Protein AF-A0A497RR56-F1 (afdb_monomer_lite)

Secondary structure (DSSP, 8-state):
--------TT-EEEEEEETTEEEEEEEEEEESS-----S------EE--TT-HHHHHHHHHHHHHHHHHTTT--EEEEEEEEEEEETTEEEEEEEEE---HHHHHHHHHHHHTT-HHHHHHHHHHHHHHHHT-STTS-HHHHHHHHHHHHHHHH--HHHHHHHHHHHHHHHHH-SS-HHHHHTT-SHHHHHHHHHHTT--PPPP-HHHHHHHHHHHHTTTTTHHHHHHHHHT--SHHHHHHHHHHHHHHHHHHHHHHTT---HHHHHHHHHHHHHHHHTTTTTT-SHHHHHHHHHHHHHHHHTTS--

pLDDT: mean 87.29, std 14.23, range [24.55, 97.81]

Foldseek 3Di:
DPPPPPQPPAWEWEWWDDPQKIKTKTKHFDFPDDDDPPDDDPNPHYFAAPLGRLLRVLLVVLVVLLVCLVVLTQTQFMKMKMFMDRVNHTDDIDIDTPQQRLLSVQSSVCSVVVPVLSNVLSVLLSQLRVVRRDPPDDPLSSVLSVLSSVCSRPVALVSLLSNLLSLLVLVLVVPPNVSSCSRQLDPSNLVSSLVSSVDPADDADLVLLLLLLQLLLLVNPCSSVLLVQLSPQQALVSNLVSSLVSSLNSVQSVCVVVVHRDSVVSNVVSVVSSVVSVVCRVVCVDRSSVSNNSSSSSSSSVSNHDD

Radius of gyration: 23.04 Å; chains: 1; bounding box: 56×40×75 Å

Sequence (307 aa):
MEAATLGRGFAAIVISRTKRQKEEMYILPIFSSHIVISGFLDYDRFYQHSAGGFVASVLATLSILLDLTSKKIPVVDFAYTKEVKAGNQPIFSESGYLGFEKLCSLWWRAVEEDNEGKLRIIRQIKSFLENTARQNIDSQNQNLARHLANFAVSLDVDSLCMIERLKARILASQQNIYPTLSLFNTRKDIEEVRKMVELELPEVPENVSQALAKAMELDKKGWMNQFTRLENATDFSQLISYIEHIISRGYYRELQEKGRADIRFAMNRARELASTLRELHTALGDEKKFRAWKSIFLMNVLSKMKF

Structure (mmCIF, N/CA/C/O backbone):
data_AF-A0A497RR56-F1
#
_entry.id   AF-A0A497RR56-F1
#
loop_
_atom_site.group_PDB
_atom_site.id
_atom_site.type_symbol
_atom_site.label_atom_id
_atom_site.label_alt_id
_atom_site.label_comp_id
_atom_site.label_asym_id
_atom_site.label_entity_id
_atom_site.label_seq_id
_atom_site.pdbx_PDB_ins_code
_atom_site.Cartn_x
_atom_site.Cartn_y
_atom_site.Cartn_z
_atom_site.occupancy
_atom_site.B_iso_or_equiv
_atom_site.auth_seq_id
_atom_site.auth_comp_id
_atom_site.auth_asym_id
_atom_site.auth_atom_id
_atom_site.pdbx_PDB_model_num
ATOM 1 N N . MET A 1 1 ? -30.637 -14.944 42.774 1.00 29.23 1 MET A N 1
ATOM 2 C CA . MET A 1 1 ? -30.338 -13.743 41.970 1.00 29.23 1 MET A CA 1
ATOM 3 C C . MET A 1 1 ? -29.181 -14.100 41.068 1.00 29.23 1 MET A C 1
ATOM 5 O O . MET A 1 1 ? -28.035 -14.026 41.489 1.00 29.23 1 MET A O 1
ATOM 9 N N . GLU A 1 2 ? -29.493 -14.604 39.880 1.00 24.55 2 GLU A N 1
ATOM 10 C CA . GLU A 1 2 ? -28.500 -14.753 38.822 1.00 24.55 2 GLU A CA 1
ATOM 11 C C . GLU A 1 2 ? -28.141 -13.345 38.356 1.00 24.55 2 GLU A C 1
ATOM 13 O O . GLU A 1 2 ? -29.023 -12.551 38.021 1.00 24.55 2 GLU A O 1
ATOM 18 N N . ALA A 1 3 ? -26.856 -12.999 38.440 1.00 27.88 3 ALA A N 1
ATOM 19 C CA . ALA A 1 3 ? -26.354 -11.769 37.862 1.00 27.88 3 ALA A CA 1
ATOM 20 C C . ALA A 1 3 ? -26.679 -11.820 36.372 1.00 27.88 3 ALA A C 1
ATOM 22 O O . ALA A 1 3 ? -26.196 -12.712 35.676 1.00 27.88 3 ALA A O 1
ATOM 23 N N . ALA A 1 4 ? -27.524 -10.899 35.909 1.00 26.73 4 ALA A N 1
ATOM 24 C CA . ALA A 1 4 ? -27.747 -10.693 34.494 1.00 26.73 4 ALA A CA 1
ATOM 25 C C . ALA A 1 4 ? -26.371 -10.520 33.845 1.00 26.73 4 ALA A C 1
ATOM 27 O O . ALA A 1 4 ? -25.693 -9.512 34.058 1.00 26.73 4 ALA A O 1
ATOM 28 N N . THR A 1 5 ? -25.927 -11.534 33.107 1.00 31.67 5 THR A N 1
ATOM 29 C CA . THR A 1 5 ? -24.843 -11.405 32.150 1.00 31.67 5 THR A CA 1
ATOM 30 C C . THR A 1 5 ? -25.311 -10.324 31.194 1.00 31.67 5 THR A C 1
ATOM 32 O O . THR A 1 5 ? -26.159 -10.572 30.341 1.00 31.67 5 THR A O 1
ATOM 35 N N . LEU A 1 6 ? -24.832 -9.095 31.409 1.00 32.34 6 LEU A N 1
ATOM 36 C CA . LEU A 1 6 ? -24.943 -8.003 30.453 1.00 32.34 6 LEU A CA 1
ATOM 37 C C . LEU A 1 6 ? -24.482 -8.583 29.120 1.00 32.34 6 LEU A C 1
ATOM 39 O O . LEU A 1 6 ? -23.291 -8.847 28.939 1.00 32.34 6 LEU A O 1
ATOM 43 N N . GLY A 1 7 ? -25.448 -8.883 28.248 1.00 31.03 7 GLY A N 1
ATOM 44 C CA . GLY A 1 7 ? -25.182 -9.392 26.914 1.00 31.03 7 GLY A CA 1
ATOM 45 C C . GLY A 1 7 ? -24.166 -8.456 26.284 1.00 31.03 7 GLY A C 1
ATOM 46 O O . GLY A 1 7 ? -24.377 -7.241 26.265 1.00 31.03 7 GLY A O 1
ATOM 47 N N . ARG A 1 8 ? -23.021 -9.007 25.874 1.00 40.16 8 ARG A N 1
ATOM 48 C CA . ARG A 1 8 ? -21.924 -8.260 25.259 1.00 40.16 8 ARG A CA 1
ATOM 49 C C . ARG A 1 8 ? -22.370 -7.813 23.869 1.00 40.16 8 ARG A C 1
ATOM 51 O O . ARG A 1 8 ? -21.985 -8.387 22.859 1.00 40.16 8 ARG A O 1
ATOM 58 N N . GLY A 1 9 ? -23.222 -6.796 23.825 1.00 40.66 9 GLY A N 1
ATOM 59 C CA . GLY A 1 9 ? -23.582 -6.111 22.598 1.00 40.66 9 GLY A CA 1
ATOM 60 C C . GLY A 1 9 ? -22.330 -5.470 22.006 1.00 40.66 9 GLY A C 1
ATOM 61 O O . GLY A 1 9 ? -21.692 -4.648 22.655 1.00 40.66 9 GLY A O 1
ATOM 62 N N . PHE A 1 10 ? -21.997 -5.847 20.771 1.00 54.19 10 PHE A N 1
ATOM 63 C CA . PHE A 1 10 ? -21.046 -5.147 19.901 1.00 54.19 10 PHE A CA 1
ATOM 64 C C . PHE A 1 10 ? -19.560 -5.090 20.311 1.00 54.19 10 PHE A C 1
ATOM 66 O O . PHE A 1 10 ? -18.883 -4.120 19.993 1.00 54.19 10 PHE A O 1
ATOM 73 N N . ALA A 1 11 ? -18.998 -6.124 20.939 1.00 53.81 11 ALA A N 1
ATOM 74 C CA . ALA A 1 11 ? -17.582 -6.111 21.329 1.00 53.81 11 ALA A CA 1
ATOM 75 C C . ALA A 1 11 ? -16.724 -7.083 20.504 1.00 53.81 11 ALA A C 1
ATOM 77 O O . ALA A 1 11 ? -16.838 -8.285 20.688 1.00 53.81 11 ALA A O 1
ATOM 78 N N . ALA A 1 12 ? -15.800 -6.598 19.666 1.00 57.91 12 ALA A N 1
ATOM 79 C CA . ALA A 1 12 ? -14.749 -7.470 19.127 1.00 57.91 12 ALA A CA 1
ATOM 80 C C . ALA A 1 12 ? -13.678 -7.723 20.194 1.00 57.91 12 ALA A C 1
ATOM 82 O O . ALA A 1 12 ? -13.199 -6.772 20.812 1.00 57.91 12 ALA A O 1
ATOM 83 N N . ILE A 1 13 ? -13.275 -8.983 20.383 1.00 65.69 13 ILE A N 1
ATOM 84 C CA . ILE A 1 13 ? -12.241 -9.356 21.354 1.00 65.69 13 ILE A CA 1
ATOM 85 C C . ILE A 1 13 ? -10.909 -9.508 20.627 1.00 65.69 13 ILE A C 1
ATOM 87 O O . ILE A 1 13 ? -10.698 -10.438 19.851 1.00 65.69 13 ILE A O 1
ATOM 91 N N . VAL A 1 14 ? -9.978 -8.612 20.912 1.00 67.00 14 VAL A N 1
ATOM 92 C CA . VAL A 1 14 ? -8.595 -8.679 20.458 1.00 67.00 14 VAL A CA 1
ATOM 93 C C . VAL A 1 14 ? -7.744 -9.304 21.550 1.00 67.00 14 VAL A C 1
ATOM 95 O O . VAL A 1 14 ? -7.704 -8.803 22.670 1.00 67.00 14 VAL A O 1
ATOM 98 N N . ILE A 1 15 ? -7.032 -10.384 21.231 1.00 72.19 15 ILE A N 1
ATOM 99 C CA . ILE A 1 15 ? -6.106 -11.017 22.169 1.00 72.19 15 ILE A CA 1
ATOM 100 C C . ILE A 1 15 ? -4.676 -10.876 21.672 1.00 72.19 15 ILE A C 1
ATOM 102 O O . ILE A 1 15 ? -4.297 -11.391 20.621 1.00 72.19 15 ILE A O 1
ATOM 106 N N . SER A 1 16 ? -3.857 -10.220 22.487 1.00 68.69 16 SER A N 1
ATOM 107 C CA . SER A 1 16 ? -2.408 -10.162 22.324 1.00 68.69 16 SER A CA 1
ATOM 108 C C . SER A 1 16 ? -1.754 -11.031 23.393 1.00 68.69 16 SER A C 1
ATOM 110 O O . SER A 1 16 ? -2.199 -11.080 24.540 1.00 68.69 16 SER A O 1
ATOM 112 N N . ARG A 1 17 ? -0.702 -11.766 23.030 1.00 67.56 17 ARG A N 1
ATOM 113 C CA . ARG A 1 17 ? 0.067 -12.575 23.983 1.00 67.56 17 ARG A CA 1
ATOM 114 C C . ARG A 1 17 ? 1.518 -12.138 23.953 1.00 67.56 17 ARG A C 1
ATOM 116 O O . ARG A 1 17 ? 2.176 -12.272 22.923 1.00 67.56 17 ARG A O 1
ATOM 123 N N . THR A 1 18 ? 2.022 -11.712 25.104 1.00 64.94 18 THR A N 1
ATOM 124 C CA . THR A 1 18 ? 3.424 -11.335 25.285 1.00 64.94 18 THR A CA 1
ATOM 125 C C . THR A 1 18 ? 3.994 -12.155 26.438 1.00 64.94 18 THR A C 1
ATOM 127 O O . THR A 1 18 ? 3.719 -11.897 27.608 1.00 64.94 18 THR A O 1
ATOM 130 N N . LYS A 1 19 ? 4.796 -13.181 26.126 1.00 67.81 19 LYS A N 1
ATOM 131 C CA . LYS A 1 19 ? 5.376 -14.106 27.122 1.00 67.81 19 LYS A CA 1
ATOM 132 C C . LYS A 1 19 ? 4.289 -14.758 28.007 1.00 67.81 19 LYS A C 1
ATOM 134 O O . LYS A 1 19 ? 3.491 -15.534 27.495 1.00 67.81 19 LYS A O 1
ATOM 139 N N . ARG A 1 20 ? 4.262 -14.475 29.320 1.00 64.62 20 ARG A N 1
ATOM 140 C CA . ARG A 1 20 ? 3.272 -15.004 30.288 1.00 64.62 20 ARG A CA 1
ATOM 141 C C . ARG A 1 20 ? 2.024 -14.119 30.443 1.00 64.62 20 ARG A C 1
ATOM 143 O O . ARG A 1 20 ? 1.144 -14.463 31.228 1.00 64.62 20 ARG A O 1
ATOM 150 N N . GLN A 1 21 ? 1.964 -12.989 29.740 1.00 71.94 21 GLN A N 1
ATOM 151 C CA . GLN A 1 21 ? 0.868 -12.028 29.828 1.00 71.94 21 GLN A CA 1
ATOM 152 C C . GLN A 1 21 ? -0.087 -12.180 28.640 1.00 71.94 21 GLN A C 1
ATOM 154 O O . GLN A 1 21 ? 0.343 -12.342 27.492 1.00 71.94 21 GLN A O 1
ATOM 159 N N . LYS A 1 22 ? -1.386 -12.129 28.932 1.00 79.38 22 LYS A N 1
ATOM 160 C CA . LYS A 1 22 ? -2.479 -12.113 27.961 1.00 79.38 22 LYS A CA 1
ATOM 161 C C . LYS A 1 22 ? -3.162 -10.758 28.055 1.00 79.38 22 LYS A C 1
ATOM 163 O O . LYS A 1 22 ? -3.660 -10.405 29.115 1.00 79.38 22 LYS A O 1
ATOM 168 N N . GLU A 1 23 ? -3.183 -10.014 26.966 1.00 79.31 23 GLU A N 1
ATOM 169 C CA . GLU A 1 23 ? -3.966 -8.789 26.865 1.00 79.31 23 GLU A CA 1
ATOM 170 C C . GLU A 1 23 ? -5.261 -9.116 26.128 1.00 79.31 23 GLU A C 1
ATOM 172 O O . GLU A 1 23 ? -5.215 -9.709 25.050 1.00 79.31 23 GLU A O 1
ATOM 177 N N . GLU A 1 24 ? -6.397 -8.752 26.706 1.00 84.38 24 GLU A N 1
ATOM 178 C CA . GLU A 1 24 ? -7.720 -8.871 26.101 1.00 84.38 24 GLU A CA 1
ATOM 179 C C . GLU A 1 24 ? -8.281 -7.465 25.927 1.00 84.38 24 GLU A C 1
ATOM 181 O O . GLU A 1 24 ? -8.441 -6.742 26.904 1.00 84.38 24 GLU A O 1
ATOM 186 N N . MET A 1 25 ? -8.548 -7.061 24.692 1.00 83.75 25 MET A N 1
ATOM 187 C CA . MET A 1 25 ? -9.120 -5.763 24.360 1.00 83.75 25 MET A CA 1
ATOM 188 C C . MET A 1 25 ? -10.494 -5.963 23.731 1.00 83.75 25 MET A C 1
ATOM 190 O O . MET A 1 25 ? -10.635 -6.733 22.791 1.00 83.75 25 MET A O 1
ATOM 194 N N . TYR A 1 26 ? -11.495 -5.264 24.241 1.00 84.44 26 TYR A N 1
ATOM 195 C CA . TYR A 1 26 ? -12.861 -5.245 23.741 1.00 84.44 26 TYR A CA 1
ATOM 196 C C . TYR A 1 26 ? -13.064 -3.946 22.973 1.00 84.44 26 TYR A C 1
ATOM 198 O O . TYR A 1 26 ? -12.841 -2.876 23.533 1.00 84.44 26 TYR A O 1
ATOM 206 N N . ILE A 1 27 ? -13.446 -4.036 21.702 1.00 86.12 27 ILE A N 1
ATOM 207 C CA . ILE A 1 27 ? -13.574 -2.889 20.796 1.00 86.12 27 ILE A CA 1
ATOM 208 C C . ILE A 1 27 ? -15.040 -2.679 20.428 1.00 86.12 27 ILE A C 1
ATOM 210 O O . ILE A 1 27 ? -15.696 -3.620 19.982 1.00 86.12 27 ILE A O 1
ATOM 214 N N . LEU A 1 28 ? -15.513 -1.440 20.567 1.00 86.56 28 LEU A N 1
ATOM 215 C CA . LEU A 1 28 ? -16.889 -1.007 20.325 1.00 86.56 28 LEU A CA 1
ATOM 216 C C . LEU A 1 28 ? -16.909 0.156 19.317 1.00 86.56 28 LEU A C 1
ATOM 218 O O . LEU A 1 28 ? -16.225 1.153 19.553 1.00 86.56 28 LEU A O 1
ATOM 222 N N . PRO A 1 29 ? -17.673 0.080 18.210 1.00 88.56 29 PRO A N 1
ATOM 223 C CA . PRO A 1 29 ? -17.822 1.206 17.292 1.00 88.56 29 PRO A CA 1
ATOM 224 C C . PRO A 1 29 ? -18.601 2.352 17.944 1.00 88.56 29 PRO A C 1
ATOM 226 O O . PRO A 1 29 ? -19.595 2.137 18.638 1.00 88.56 29 PRO A O 1
ATOM 229 N N . ILE A 1 30 ? -18.167 3.576 17.669 1.00 89.44 30 ILE A N 1
ATOM 230 C CA . ILE A 1 30 ? -18.847 4.812 18.042 1.00 89.44 30 ILE A CA 1
ATOM 231 C C . ILE A 1 30 ? -19.529 5.339 16.791 1.00 89.44 30 ILE A C 1
ATOM 233 O O . ILE A 1 30 ? -18.895 5.489 15.748 1.00 89.44 30 ILE A O 1
ATOM 237 N N . PHE A 1 31 ? -20.818 5.631 16.886 1.00 88.56 31 PHE A N 1
ATOM 238 C CA . PHE A 1 31 ? -21.605 6.080 15.746 1.00 88.56 31 PHE A CA 1
ATOM 239 C C . PHE A 1 31 ? -21.838 7.590 15.764 1.00 88.56 31 PHE A C 1
ATOM 241 O O . PHE A 1 31 ? -21.864 8.207 16.827 1.00 88.56 31 PHE A O 1
ATOM 248 N N . SER A 1 32 ? -22.058 8.187 14.589 1.00 82.88 32 SER A N 1
ATOM 249 C CA . SER A 1 32 ? -22.348 9.628 14.476 1.00 82.88 32 SER A CA 1
ATOM 250 C C . SER A 1 32 ? -23.748 10.019 14.965 1.00 82.88 32 SER A C 1
ATOM 252 O O . SER A 1 32 ? -24.031 11.200 15.155 1.00 82.88 32 SER A O 1
ATOM 254 N N . SER A 1 33 ? -24.645 9.047 15.143 1.00 76.50 33 SER A N 1
ATOM 255 C CA . SER A 1 33 ? -26.037 9.268 15.534 1.00 76.50 33 SER A CA 1
ATOM 256 C C . SER A 1 33 ? -26.559 8.137 16.422 1.00 76.50 33 SER A C 1
ATOM 258 O O . SER A 1 33 ? -25.957 7.066 16.519 1.00 76.50 33 SER A O 1
ATOM 260 N N . HIS A 1 34 ? -27.685 8.389 17.095 1.00 66.25 34 HIS A N 1
ATOM 261 C CA . HIS A 1 34 ? -28.356 7.384 17.915 1.00 66.25 34 HIS A CA 1
ATOM 262 C C . HIS A 1 34 ? -28.896 6.269 17.019 1.00 66.25 34 HIS A C 1
ATOM 264 O O . HIS A 1 34 ? -29.822 6.484 16.239 1.00 66.25 34 HIS A O 1
ATOM 270 N N . ILE A 1 35 ? -28.338 5.071 17.160 1.00 64.44 35 ILE A N 1
ATOM 271 C CA . ILE A 1 35 ? -28.788 3.886 16.434 1.00 64.44 35 ILE A CA 1
ATOM 272 C C . ILE A 1 35 ? -29.336 2.891 17.444 1.00 64.44 35 ILE A C 1
ATOM 274 O O . ILE A 1 35 ? -28.631 2.436 18.345 1.00 64.44 35 ILE A O 1
ATOM 278 N N . VAL A 1 36 ? -30.606 2.530 17.278 1.00 57.03 36 VAL A N 1
ATOM 279 C CA . VAL A 1 36 ? -31.211 1.434 18.031 1.00 57.03 36 VAL A CA 1
ATOM 280 C C . VAL A 1 36 ? -30.849 0.137 17.326 1.00 57.03 36 VAL A C 1
ATOM 282 O O . VAL A 1 36 ? -31.446 -0.241 16.320 1.00 57.03 36 VAL A O 1
ATOM 285 N N . ILE A 1 37 ? -29.849 -0.554 17.858 1.00 56.72 37 ILE A N 1
ATOM 286 C CA . ILE A 1 37 ? -29.472 -1.884 17.391 1.00 56.72 37 ILE A CA 1
ATOM 287 C C . ILE A 1 37 ? -30.372 -2.889 18.111 1.00 56.72 37 ILE A C 1
ATOM 289 O O . ILE A 1 37 ? -29.976 -3.509 19.094 1.00 56.72 37 ILE A O 1
ATOM 293 N N . SER A 1 38 ? -31.621 -3.036 17.668 1.00 45.44 38 SER A N 1
ATOM 294 C CA . SER A 1 38 ? -32.477 -4.089 18.215 1.00 45.44 38 SER A CA 1
ATOM 295 C C . SER A 1 38 ? -32.003 -5.451 17.691 1.00 45.44 38 SER A C 1
ATOM 297 O O . SER A 1 38 ? -32.063 -5.695 16.490 1.00 45.44 38 SER A O 1
ATOM 299 N N . GLY A 1 39 ? -31.529 -6.320 18.587 1.00 44.94 39 GLY A N 1
ATOM 300 C CA . GLY A 1 39 ? -31.503 -7.780 18.421 1.00 44.94 39 GLY A CA 1
ATOM 301 C C . GLY A 1 39 ? -30.514 -8.444 17.452 1.00 44.94 39 GLY A C 1
ATOM 302 O O . GLY A 1 39 ? -30.750 -9.608 17.154 1.00 44.94 39 GLY A O 1
ATOM 303 N N . PHE A 1 40 ? -29.457 -7.799 16.930 1.00 43.72 40 PHE A N 1
ATOM 304 C CA . PHE A 1 40 ? -28.858 -8.324 15.683 1.00 43.72 40 PHE A CA 1
ATOM 305 C C . PHE A 1 40 ? -27.352 -8.556 15.538 1.00 43.72 40 PHE A C 1
ATOM 307 O O . PHE A 1 40 ? -26.966 -8.959 14.441 1.00 43.72 40 PHE A O 1
ATOM 314 N N . LEU A 1 41 ? -26.480 -8.351 16.529 1.00 49.75 41 LEU A N 1
ATOM 315 C CA . LEU A 1 41 ? -25.032 -8.488 16.284 1.00 49.75 41 LEU A CA 1
ATOM 316 C C . LEU A 1 41 ? -24.260 -8.980 17.527 1.00 49.75 41 LEU A C 1
ATOM 318 O O . LEU A 1 41 ? -23.580 -8.202 18.197 1.00 49.75 41 LEU A O 1
ATOM 322 N N . ASP A 1 42 ? -24.346 -10.286 17.804 1.00 46.91 42 ASP A N 1
ATOM 323 C CA . ASP A 1 42 ? -23.387 -10.999 18.662 1.00 46.91 42 ASP A CA 1
ATOM 324 C C . ASP A 1 42 ? -22.030 -11.050 17.941 1.00 46.91 42 ASP A C 1
ATOM 326 O O . ASP A 1 42 ? -21.752 -11.929 17.123 1.00 46.91 42 ASP A O 1
ATOM 330 N N . TYR A 1 43 ? -21.183 -10.054 18.199 1.00 53.31 43 TYR A N 1
ATOM 331 C CA . TYR A 1 43 ? -19.826 -9.964 17.658 1.00 53.31 43 TYR A CA 1
ATOM 332 C C . TYR A 1 43 ? -18.805 -10.642 18.573 1.00 53.31 43 TYR A C 1
ATOM 334 O O . TYR A 1 43 ? -17.757 -10.071 18.833 1.00 53.31 43 TYR A O 1
ATOM 342 N N . ASP A 1 44 ? -19.022 -11.881 19.014 1.00 52.75 44 ASP A N 1
ATOM 343 C CA . ASP A 1 44 ? -17.937 -12.648 19.652 1.00 52.75 44 ASP A CA 1
ATOM 344 C C . ASP A 1 44 ? -16.938 -13.138 18.578 1.00 52.75 44 ASP A C 1
ATOM 346 O O . ASP A 1 44 ? -16.773 -14.325 18.298 1.00 52.75 44 ASP A O 1
ATOM 350 N N . ARG A 1 45 ? -16.274 -12.185 17.910 1.00 72.38 45 ARG A N 1
ATOM 351 C CA . ARG A 1 45 ? -15.157 -12.438 17.001 1.00 72.38 45 ARG A CA 1
ATOM 352 C C . ARG A 1 45 ? -13.857 -12.204 17.743 1.00 72.38 45 ARG A C 1
ATOM 354 O O . ARG A 1 45 ? -13.601 -11.129 18.286 1.00 72.38 45 ARG A O 1
ATOM 361 N N . PHE A 1 46 ? -13.035 -13.240 17.722 1.00 79.38 46 PHE A N 1
ATOM 362 C CA . PHE A 1 46 ? -11.700 -13.232 18.278 1.00 79.38 46 PHE A CA 1
ATOM 363 C C . PHE A 1 46 ? -10.696 -12.830 17.198 1.00 79.38 46 PHE A C 1
ATOM 365 O O . PHE A 1 46 ? -10.586 -13.496 16.167 1.00 79.38 46 PHE A O 1
ATOM 372 N N . TYR A 1 47 ? -9.930 -11.776 17.460 1.00 86.75 47 TYR A N 1
ATOM 373 C CA . TYR A 1 47 ? -8.845 -11.331 16.598 1.00 86.75 47 TYR A CA 1
ATOM 374 C C . TYR A 1 47 ? -7.516 -11.443 17.336 1.00 86.75 47 TYR A C 1
ATOM 376 O O . TYR A 1 47 ? -7.337 -10.950 18.446 1.00 86.75 47 TYR A O 1
ATOM 384 N N . GLN A 1 48 ? -6.549 -12.081 16.693 1.00 88.69 48 GLN A N 1
ATOM 385 C CA . GLN A 1 48 ? -5.177 -12.163 17.167 1.00 88.69 48 GLN A CA 1
ATOM 386 C C . GLN A 1 48 ? -4.261 -12.004 15.962 1.00 88.69 48 GLN A C 1
ATOM 388 O O . GLN A 1 48 ? -4.544 -12.543 14.896 1.00 88.69 48 GLN A O 1
ATOM 393 N N . HIS A 1 49 ? -3.155 -11.287 16.137 1.00 91.38 49 HIS A N 1
ATOM 394 C CA . HIS A 1 49 ? -2.170 -11.106 15.080 1.00 91.38 49 HIS A CA 1
ATOM 395 C C . HIS A 1 49 ? -0.757 -11.182 15.663 1.00 91.38 49 HIS A C 1
ATOM 397 O O . HIS A 1 49 ? -0.439 -10.503 16.641 1.00 91.38 49 HIS A O 1
ATOM 403 N N . SER A 1 50 ? 0.116 -11.990 15.061 1.00 89.25 50 SER A N 1
ATOM 404 C CA . SER A 1 50 ? 1.510 -12.163 15.505 1.00 89.25 50 SER A CA 1
ATOM 405 C C . SER A 1 50 ? 2.342 -10.878 15.458 1.00 89.25 50 SER A C 1
ATOM 407 O O . SER A 1 50 ? 3.268 -10.716 16.249 1.00 89.25 50 SER A O 1
ATOM 409 N N . ALA A 1 51 ? 2.002 -9.940 14.573 1.00 88.94 51 ALA A N 1
ATOM 410 C CA . ALA A 1 51 ? 2.653 -8.632 14.503 1.00 88.94 51 ALA A CA 1
ATOM 411 C C . ALA A 1 51 ? 2.382 -7.719 15.718 1.00 88.94 51 ALA A C 1
ATOM 413 O O . ALA A 1 51 ? 3.133 -6.757 15.902 1.00 88.94 51 ALA A O 1
ATOM 414 N N . GLY A 1 52 ? 1.371 -8.017 16.543 1.00 89.06 52 GLY A N 1
ATOM 415 C CA . GLY A 1 52 ? 1.064 -7.298 17.783 1.00 89.06 52 GLY A CA 1
ATOM 416 C C . GLY A 1 52 ? -0.413 -6.922 17.936 1.00 89.06 52 GLY A C 1
ATOM 417 O O . GLY A 1 52 ? -1.186 -6.964 16.978 1.00 89.06 52 GLY A O 1
ATOM 418 N N . GLY A 1 53 ? -0.789 -6.515 19.155 1.00 88.75 53 GLY A N 1
ATOM 419 C CA . GLY A 1 53 ? -2.166 -6.150 19.514 1.00 88.75 53 GLY A CA 1
ATOM 420 C C . GLY A 1 53 ? -2.747 -4.997 18.692 1.00 88.75 53 GLY A C 1
ATOM 421 O O . GLY A 1 53 ? -3.911 -5.060 18.322 1.00 88.75 53 GLY A O 1
ATOM 422 N N . PHE A 1 54 ? -1.930 -4.005 18.319 1.00 92.56 54 PHE A N 1
ATOM 423 C CA . PHE A 1 54 ? -2.358 -2.907 17.442 1.00 92.56 54 PHE A CA 1
ATOM 424 C C . PHE A 1 54 ? -2.779 -3.391 16.044 1.00 92.56 54 PHE A C 1
ATOM 426 O O . PHE A 1 54 ? -3.800 -2.982 15.511 1.00 92.56 54 PHE A O 1
ATOM 433 N N . VAL A 1 55 ? -2.030 -4.321 15.444 1.00 95.25 55 VAL A N 1
ATOM 434 C CA . VAL A 1 55 ? -2.403 -4.868 14.128 1.00 95.25 55 VAL A CA 1
ATOM 435 C C . VAL A 1 55 ? -3.696 -5.677 14.231 1.00 95.25 55 VAL A C 1
ATOM 437 O O . VAL A 1 55 ? -4.546 -5.614 13.346 1.00 95.25 55 VAL A O 1
ATOM 440 N N . ALA A 1 56 ? -3.873 -6.404 15.337 1.00 92.56 56 ALA A N 1
ATOM 441 C CA . ALA A 1 56 ? -5.103 -7.136 15.605 1.00 92.56 56 ALA A CA 1
ATOM 442 C C . ALA A 1 56 ? -6.307 -6.205 15.842 1.00 92.56 56 ALA A C 1
ATOM 444 O O . ALA A 1 56 ? -7.400 -6.529 15.382 1.00 92.56 56 ALA A O 1
ATOM 445 N N . SER A 1 57 ? -6.122 -5.047 16.491 1.00 93.62 57 SER A N 1
ATOM 446 C CA . SER A 1 57 ? -7.190 -4.054 16.652 1.00 93.62 57 SER A CA 1
ATOM 447 C C . SER A 1 57 ? -7.572 -3.408 15.326 1.00 93.62 57 SER A C 1
ATOM 449 O O . SER A 1 57 ? -8.760 -3.333 15.034 1.00 93.62 57 SER A O 1
ATOM 451 N N . VAL A 1 58 ? -6.608 -3.053 14.472 1.00 96.62 58 VAL A N 1
ATOM 452 C CA . VAL A 1 58 ? -6.900 -2.564 13.112 1.00 96.62 58 VAL A CA 1
ATOM 453 C C . VAL A 1 58 ? -7.622 -3.626 12.277 1.00 96.62 58 VAL A C 1
ATOM 455 O O . VAL A 1 58 ? -8.590 -3.324 11.586 1.00 96.62 58 VAL A O 1
ATOM 458 N N . LEU A 1 59 ? -7.215 -4.895 12.362 1.00 95.38 59 LEU A N 1
ATOM 459 C CA . LEU A 1 59 ? -7.930 -5.980 11.687 1.00 95.38 59 LEU A CA 1
ATOM 460 C C . LEU A 1 59 ? -9.383 -6.106 12.185 1.00 95.38 59 LEU A C 1
ATOM 462 O O . LEU A 1 59 ? -10.304 -6.267 11.378 1.00 95.38 59 LEU A O 1
ATOM 466 N N . ALA A 1 60 ? -9.597 -6.014 13.499 1.00 92.31 60 ALA A N 1
ATOM 467 C CA . ALA A 1 60 ? -10.928 -6.058 14.092 1.00 92.31 60 ALA A CA 1
ATOM 468 C C . ALA A 1 60 ? -11.803 -4.892 13.605 1.00 92.31 60 ALA A C 1
ATOM 470 O O . ALA A 1 60 ? -12.929 -5.120 13.161 1.00 92.31 60 ALA A O 1
ATOM 471 N N . THR A 1 61 ? -11.282 -3.662 13.614 1.00 94.38 61 THR A N 1
ATOM 472 C CA . THR A 1 61 ? -12.034 -2.473 13.190 1.00 94.38 61 THR A CA 1
ATOM 473 C C . THR A 1 61 ? -12.342 -2.491 11.699 1.00 94.38 61 THR A C 1
ATOM 475 O O . THR A 1 61 ? -13.493 -2.278 11.330 1.00 94.38 61 THR A O 1
ATOM 478 N N . LEU A 1 62 ? -11.384 -2.852 10.836 1.00 95.75 62 LEU A N 1
ATOM 479 C CA . LEU A 1 62 ? -11.630 -3.033 9.398 1.00 95.75 62 LEU A CA 1
ATOM 480 C C . LEU A 1 62 ? -12.728 -4.069 9.133 1.00 95.75 62 LEU A C 1
ATOM 482 O O . LEU A 1 62 ? -13.555 -3.882 8.241 1.00 95.75 62 LEU A O 1
ATOM 486 N N . SER A 1 63 ? -12.753 -5.153 9.911 1.00 92.56 63 SER A N 1
ATOM 487 C CA . SER A 1 63 ? -13.786 -6.186 9.800 1.00 92.56 63 SER A CA 1
ATOM 488 C C . SER A 1 63 ? -15.165 -5.658 10.195 1.00 92.56 63 SER A C 1
ATOM 490 O O . SER A 1 63 ? -16.125 -5.889 9.465 1.00 92.56 63 SER A O 1
ATOM 492 N N . ILE A 1 64 ? -15.258 -4.903 11.296 1.00 90.25 64 ILE A N 1
ATOM 493 C CA . ILE A 1 64 ? -16.508 -4.260 11.728 1.00 90.25 64 ILE A CA 1
ATOM 494 C C . ILE A 1 64 ? -16.997 -3.264 10.669 1.00 90.25 64 ILE A C 1
ATOM 496 O O . ILE A 1 64 ? -18.157 -3.325 10.268 1.00 90.25 64 ILE A O 1
ATOM 500 N N . LEU A 1 65 ? -16.126 -2.375 10.180 1.00 93.38 65 LEU A N 1
ATOM 501 C CA . LEU A 1 65 ? -16.486 -1.377 9.166 1.00 93.38 65 LEU A CA 1
ATOM 502 C C . LEU A 1 65 ? -17.021 -2.041 7.891 1.00 93.38 65 LEU A C 1
ATOM 504 O O . LEU A 1 65 ? -18.070 -1.656 7.382 1.00 93.38 65 LEU A O 1
ATOM 508 N N . LEU A 1 66 ? -16.344 -3.076 7.387 1.00 92.75 66 LEU A N 1
ATOM 509 C CA . LEU A 1 66 ? -16.779 -3.775 6.176 1.00 92.75 66 LEU A CA 1
ATOM 510 C C . LEU A 1 66 ? -18.116 -4.507 6.349 1.00 92.75 66 LEU A C 1
ATOM 512 O O . LEU A 1 66 ? -18.919 -4.516 5.417 1.00 92.75 66 LEU A O 1
ATOM 516 N N . ASP A 1 67 ? -18.395 -5.067 7.527 1.00 87.75 67 ASP A N 1
ATOM 517 C CA . ASP A 1 67 ? -19.696 -5.682 7.809 1.00 87.75 67 ASP A CA 1
ATOM 518 C C . ASP A 1 67 ? -20.820 -4.626 7.870 1.00 87.75 67 ASP A C 1
ATOM 520 O O . ASP A 1 67 ? -21.949 -4.867 7.426 1.00 87.75 67 ASP A O 1
ATOM 524 N N . LEU A 1 68 ? -20.508 -3.424 8.367 1.00 88.19 68 LEU A N 1
ATOM 525 C CA . LEU A 1 68 ? -21.440 -2.296 8.442 1.00 88.19 68 LEU A CA 1
ATOM 526 C C . LEU A 1 68 ? -21.666 -1.587 7.098 1.00 88.19 68 LEU A C 1
ATOM 528 O O . LEU A 1 68 ? -22.657 -0.866 6.969 1.00 88.19 68 LEU A O 1
ATOM 532 N N . THR A 1 69 ? -20.823 -1.819 6.083 1.00 90.06 69 THR A N 1
ATOM 533 C CA . THR A 1 69 ? -20.951 -1.199 4.749 1.00 90.06 69 THR A CA 1
ATOM 534 C C . THR A 1 69 ? -22.330 -1.442 4.140 1.00 90.06 69 THR A C 1
ATOM 536 O O . THR A 1 69 ? -22.966 -0.505 3.665 1.00 90.06 69 THR A O 1
ATOM 539 N N . SER A 1 70 ? -22.832 -2.678 4.210 1.00 84.31 70 SER A N 1
ATOM 540 C CA . SER A 1 70 ? -24.145 -3.044 3.650 1.00 84.31 70 SER A CA 1
ATOM 541 C C . SER A 1 70 ? -25.319 -2.342 4.338 1.00 84.31 70 SER A C 1
ATOM 543 O O . SER A 1 70 ? -26.348 -2.096 3.716 1.00 84.31 70 SER A O 1
ATOM 545 N N . LYS A 1 71 ? -25.157 -2.001 5.620 1.00 83.00 71 LYS A N 1
ATOM 546 C CA . LYS A 1 71 ? -26.186 -1.353 6.438 1.00 83.00 71 LYS A CA 1
ATOM 547 C C . LYS A 1 71 ? -26.111 0.174 6.380 1.00 83.00 71 LYS A C 1
ATOM 549 O O . LYS A 1 71 ? -26.983 0.822 6.945 1.00 83.00 71 LYS A O 1
ATOM 554 N N . LYS A 1 72 ? -25.075 0.733 5.737 1.00 86.75 72 LYS A N 1
ATOM 555 C CA . LYS A 1 72 ? -24.781 2.175 5.675 1.00 86.75 72 LYS A CA 1
ATOM 556 C C . LYS A 1 72 ? -24.895 2.848 7.056 1.00 86.75 72 LYS A C 1
ATOM 558 O O . LYS A 1 72 ? -25.550 3.873 7.207 1.00 86.75 72 LYS A O 1
ATOM 563 N N . ILE A 1 73 ? -24.264 2.247 8.071 1.00 85.94 73 ILE A N 1
ATOM 564 C CA . ILE A 1 73 ? -24.272 2.760 9.450 1.00 85.94 73 ILE A CA 1
ATOM 565 C C . ILE A 1 73 ? -22.991 3.569 9.717 1.00 85.94 73 ILE A C 1
ATOM 567 O O . ILE A 1 73 ? -21.926 2.963 9.791 1.00 85.94 73 ILE A O 1
ATOM 571 N N . PRO A 1 74 ? -23.057 4.896 9.915 1.00 89.19 74 PRO A N 1
ATOM 572 C CA . PRO A 1 74 ? -21.869 5.733 10.066 1.00 89.19 74 PRO A CA 1
ATOM 573 C C . PRO A 1 74 ? -21.146 5.494 11.395 1.00 89.19 74 PRO A C 1
ATOM 575 O O . PRO A 1 74 ? -21.693 5.744 12.470 1.00 89.19 74 PRO A O 1
ATOM 578 N N . VAL A 1 75 ? -19.888 5.069 11.306 1.00 91.25 75 VAL A N 1
ATOM 579 C CA . VAL A 1 75 ? -18.944 4.949 12.424 1.00 91.25 75 VAL A CA 1
ATOM 580 C C . VAL A 1 75 ? -18.005 6.149 12.381 1.00 91.25 75 VAL A C 1
ATOM 582 O O . VAL A 1 75 ? -17.555 6.531 11.302 1.00 91.25 75 VAL A O 1
ATOM 585 N N . VAL A 1 76 ? -17.726 6.750 13.535 1.00 94.31 76 VAL A N 1
ATOM 586 C CA . VAL A 1 76 ? -16.837 7.916 13.666 1.00 94.31 76 VAL A CA 1
ATOM 587 C C . VAL A 1 76 ? -15.519 7.577 14.344 1.00 94.31 76 VAL A C 1
ATOM 589 O O . VAL A 1 76 ? -14.517 8.197 14.019 1.00 94.31 76 VAL A O 1
ATOM 592 N N . ASP A 1 77 ? -15.512 6.593 15.243 1.00 94.88 77 ASP A N 1
ATOM 593 C CA . ASP A 1 77 ? -14.315 6.066 15.901 1.00 94.88 77 ASP A CA 1
ATOM 594 C C . ASP A 1 77 ? -14.646 4.726 16.592 1.00 94.88 77 ASP A C 1
ATOM 596 O O . ASP A 1 77 ? -15.740 4.180 16.424 1.00 94.88 77 ASP A O 1
ATOM 600 N N . PHE A 1 78 ? -13.722 4.197 17.391 1.00 92.19 78 PHE A N 1
ATOM 601 C CA . PHE A 1 78 ? -13.896 3.015 18.217 1.00 92.19 78 PHE A CA 1
ATOM 602 C C . PHE A 1 78 ? -13.448 3.268 19.660 1.00 92.19 78 PHE A C 1
ATOM 604 O O . PHE A 1 78 ? -12.313 3.670 19.912 1.00 92.19 78 PHE A O 1
ATOM 611 N N . ALA A 1 79 ? -14.316 2.952 20.617 1.00 90.62 79 ALA A N 1
ATOM 612 C CA . ALA A 1 79 ? -13.951 2.861 22.024 1.00 90.62 79 ALA A CA 1
ATOM 613 C C . ALA A 1 79 ? -13.343 1.486 22.316 1.00 90.62 79 ALA A C 1
ATOM 615 O O . ALA A 1 79 ? -13.699 0.486 21.683 1.00 90.62 79 ALA A O 1
ATOM 616 N N . TYR A 1 80 ? -12.462 1.416 23.311 1.00 89.12 80 TYR A N 1
ATOM 617 C CA . TYR A 1 80 ? -11.937 0.149 23.789 1.00 89.12 80 TYR A CA 1
ATOM 618 C C . TYR A 1 80 ? -11.860 0.069 25.311 1.00 89.12 80 TYR A C 1
ATOM 620 O O . TYR A 1 80 ? -11.660 1.066 26.006 1.00 89.12 80 TYR A O 1
ATOM 628 N N . THR A 1 81 ? -11.958 -1.155 25.821 1.00 85.75 81 THR A N 1
ATOM 629 C CA . THR A 1 81 ? -11.498 -1.525 27.161 1.00 85.75 81 THR A CA 1
ATOM 630 C C . THR A 1 81 ? -10.467 -2.633 27.016 1.00 85.75 81 THR A C 1
ATOM 632 O O . THR A 1 81 ? -10.644 -3.553 26.225 1.00 85.75 81 THR A O 1
ATOM 635 N N . LYS A 1 82 ? -9.347 -2.544 27.725 1.00 84.50 82 LYS A N 1
ATOM 636 C CA . LYS A 1 82 ? -8.254 -3.514 27.670 1.00 84.50 82 LYS A CA 1
ATOM 637 C C . LYS A 1 82 ? -7.948 -4.001 29.072 1.00 84.50 82 LYS A C 1
ATOM 639 O O . LYS A 1 82 ? -7.804 -3.208 29.994 1.00 84.50 82 LYS A O 1
ATOM 644 N N . GLU A 1 83 ? -7.793 -5.305 29.210 1.00 84.44 83 GLU A N 1
ATOM 645 C CA . GLU A 1 83 ? -7.422 -5.980 30.442 1.00 84.44 83 GLU A CA 1
ATOM 646 C C . GLU A 1 83 ? -6.151 -6.798 30.196 1.00 84.44 83 GLU A C 1
ATOM 648 O O . GLU A 1 83 ? -6.085 -7.621 29.282 1.00 84.44 83 GLU A O 1
ATOM 653 N N . VAL A 1 84 ? -5.117 -6.575 31.002 1.00 82.00 84 VAL A N 1
ATOM 654 C CA . VAL A 1 84 ? -3.867 -7.340 30.963 1.00 82.00 84 VAL A CA 1
ATOM 655 C C . VAL A 1 84 ? -3.879 -8.348 32.102 1.00 82.00 84 VAL A C 1
ATOM 657 O O . VAL A 1 84 ? -3.992 -7.973 33.267 1.00 82.00 84 VAL A O 1
ATOM 660 N N . LYS A 1 85 ? -3.727 -9.630 31.772 1.00 80.94 85 LYS A N 1
ATOM 661 C CA . LYS A 1 85 ? -3.775 -10.762 32.703 1.00 80.94 85 LYS A CA 1
ATOM 662 C C . LYS A 1 85 ? -2.427 -11.479 32.772 1.00 80.94 85 LYS A C 1
ATOM 664 O O . LYS A 1 85 ? -1.814 -11.745 31.737 1.00 80.94 85 LYS A O 1
ATOM 669 N N . ALA A 1 86 ? -1.980 -11.844 33.975 1.00 79.56 86 ALA A N 1
ATOM 670 C CA . ALA A 1 86 ? -0.911 -12.826 34.196 1.00 79.56 86 ALA A CA 1
ATOM 671 C C . ALA A 1 86 ? -1.563 -14.130 34.660 1.00 79.56 86 ALA A C 1
ATOM 673 O O . ALA A 1 86 ? -2.084 -14.218 35.771 1.00 79.56 86 ALA A O 1
ATOM 674 N N . GLY A 1 87 ? -1.588 -15.143 33.792 1.00 76.06 87 GLY A N 1
ATOM 675 C CA . GLY A 1 87 ? -2.482 -16.286 34.002 1.00 76.06 87 GLY A CA 1
ATOM 676 C C . GLY A 1 87 ? -3.947 -15.831 33.965 1.00 76.06 87 GLY A C 1
ATOM 677 O O . GLY A 1 87 ? -4.355 -15.196 32.997 1.00 76.06 87 GLY A O 1
ATOM 678 N N . ASN A 1 88 ? -4.713 -16.123 35.022 1.00 72.81 88 ASN A N 1
ATOM 679 C CA . ASN A 1 88 ? -6.110 -15.685 35.171 1.00 72.81 88 ASN A CA 1
ATOM 680 C C . ASN A 1 88 ? -6.281 -14.456 36.082 1.00 72.81 88 ASN A C 1
ATOM 682 O O . ASN A 1 88 ? -7.414 -14.071 36.357 1.00 72.81 88 ASN A O 1
ATOM 686 N N . GLN A 1 89 ? -5.194 -13.847 36.568 1.00 74.31 89 GLN A N 1
ATOM 687 C CA . GLN A 1 89 ? -5.282 -12.681 37.451 1.00 74.31 89 GLN A CA 1
ATOM 688 C C . GLN A 1 89 ? -5.129 -11.373 36.660 1.00 74.31 89 GLN A C 1
ATOM 690 O O . GLN A 1 89 ? -4.147 -11.242 35.917 1.00 74.31 89 GLN A O 1
ATOM 695 N N . PRO A 1 90 ? -6.060 -10.409 36.808 1.00 73.50 90 PRO A N 1
ATOM 696 C CA . PRO A 1 90 ? -5.919 -9.086 36.215 1.00 73.50 90 PRO A CA 1
ATOM 697 C C . PRO A 1 90 ? -4.761 -8.335 36.871 1.00 73.50 90 PRO A C 1
ATOM 699 O O . PRO A 1 90 ? -4.649 -8.283 38.093 1.00 73.50 90 PRO A O 1
ATOM 702 N N . ILE A 1 91 ? -3.893 -7.762 36.046 1.00 79.94 91 ILE A N 1
ATOM 703 C CA . ILE A 1 91 ? -2.758 -6.933 36.469 1.00 79.94 91 ILE A CA 1
ATOM 704 C C . ILE A 1 91 ? -3.105 -5.456 36.298 1.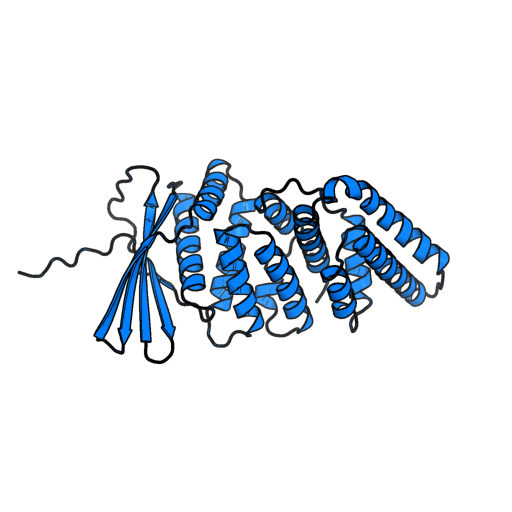00 79.94 91 ILE A C 1
ATOM 706 O O . ILE A 1 91 ? -2.762 -4.626 37.132 1.00 79.94 91 ILE A O 1
ATOM 710 N N . PHE A 1 92 ? -3.745 -5.130 35.177 1.00 80.81 92 PHE A N 1
ATOM 711 C CA . PHE A 1 92 ? -3.992 -3.762 34.756 1.00 80.81 92 PHE A CA 1
ATOM 712 C C . PHE A 1 92 ? -5.200 -3.714 33.824 1.00 80.81 92 PHE A C 1
ATOM 714 O O . PHE A 1 92 ? -5.395 -4.624 33.014 1.00 80.81 92 PHE A O 1
ATOM 721 N N . SER A 1 93 ? -5.979 -2.643 33.917 1.00 83.25 93 SER A N 1
ATOM 722 C CA . SER A 1 93 ? -7.073 -2.352 33.000 1.00 83.25 93 SER A CA 1
ATOM 723 C C . SER A 1 93 ? -7.003 -0.903 32.547 1.00 83.25 93 SER A C 1
ATOM 725 O O . SER A 1 93 ? -6.808 -0.011 33.371 1.00 83.25 93 SER A O 1
ATOM 727 N N . GLU A 1 94 ? -7.229 -0.670 31.263 1.00 87.00 94 GLU A N 1
ATOM 728 C CA . GLU A 1 94 ? -7.354 0.664 30.683 1.00 87.00 94 GLU A CA 1
ATOM 729 C C . GLU A 1 94 ? -8.581 0.734 29.776 1.00 87.00 94 GLU A C 1
ATOM 731 O O . GLU A 1 94 ? -9.090 -0.277 29.293 1.00 87.00 94 GLU A O 1
ATOM 736 N N . SER A 1 95 ? -9.053 1.947 29.533 1.00 87.81 95 SER A N 1
ATOM 737 C CA . SER A 1 95 ? -10.116 2.224 28.577 1.00 87.81 95 SER A CA 1
ATOM 738 C C . SER A 1 95 ? -9.809 3.517 27.850 1.00 87.81 95 SER A C 1
ATOM 740 O O . SER A 1 95 ? -9.226 4.428 28.438 1.00 87.81 95 SER A O 1
ATOM 742 N N . GLY A 1 96 ? -10.244 3.623 26.604 1.00 92.38 96 GLY A N 1
ATOM 743 C CA . GLY A 1 96 ? -10.020 4.821 25.816 1.00 92.38 96 GLY A CA 1
ATOM 744 C C . GLY A 1 96 ? -10.636 4.730 24.434 1.00 92.38 96 GLY A C 1
ATOM 745 O O . GLY A 1 96 ? -11.558 3.952 24.191 1.00 92.38 96 GLY A O 1
ATOM 746 N N . TYR A 1 97 ? -10.089 5.536 23.540 1.00 93.50 97 TYR A N 1
ATOM 747 C CA . TYR A 1 97 ? -10.456 5.613 22.134 1.00 93.50 97 TYR A CA 1
ATOM 748 C C . TYR A 1 97 ? -9.288 5.101 21.295 1.00 93.50 97 TYR A C 1
ATOM 750 O O . TYR A 1 97 ? -8.129 5.322 21.655 1.00 93.50 97 TYR A O 1
ATOM 758 N N . LEU A 1 98 ? -9.576 4.385 20.208 1.00 93.19 98 LEU A N 1
ATOM 759 C CA . LEU A 1 98 ? -8.535 3.895 19.302 1.00 93.19 98 LEU A CA 1
ATOM 760 C C . LEU A 1 98 ? -7.958 5.012 18.423 1.00 93.19 98 LEU A C 1
ATOM 762 O O . LEU A 1 98 ? -6.833 4.856 17.947 1.00 93.19 98 LEU A O 1
ATOM 766 N N . GLY A 1 99 ? -8.684 6.120 18.230 1.00 94.69 99 GLY A N 1
ATOM 767 C CA . GLY A 1 99 ? -8.223 7.244 17.413 1.00 94.69 99 GLY A CA 1
ATOM 768 C C . GLY A 1 99 ? -8.163 6.887 15.926 1.00 94.69 99 GLY A C 1
ATOM 769 O O . GLY A 1 99 ? -7.182 7.177 15.237 1.00 94.69 99 GLY A O 1
ATOM 770 N N . PHE A 1 100 ? -9.164 6.148 15.440 1.00 96.31 100 PHE A N 1
ATOM 771 C CA . PHE A 1 100 ? -9.261 5.685 14.053 1.00 96.31 100 PHE A CA 1
ATOM 772 C C . PHE A 1 100 ? -10.226 6.552 13.232 1.00 96.31 100 PHE A C 1
ATOM 774 O O . PHE A 1 100 ? -10.800 6.086 12.242 1.00 96.31 100 PHE A O 1
ATOM 781 N N . GLU A 1 101 ? -10.400 7.822 13.595 1.00 95.31 101 GLU A N 1
ATOM 782 C CA . GLU A 1 101 ? -11.368 8.735 12.983 1.00 95.31 101 GLU A CA 1
ATOM 783 C C . GLU A 1 101 ? -11.108 8.918 11.489 1.00 95.31 101 GLU A C 1
ATOM 785 O O . GLU A 1 101 ? -12.038 8.970 10.683 1.00 95.31 101 GLU A O 1
ATOM 790 N N . LYS A 1 102 ? -9.833 8.963 11.088 1.00 94.50 102 LYS A N 1
ATOM 791 C CA . LYS A 1 102 ? -9.456 9.122 9.680 1.00 94.50 102 LYS A CA 1
ATOM 792 C C . LYS A 1 102 ? -9.817 7.893 8.841 1.00 94.50 102 LYS A C 1
ATOM 794 O O . LYS A 1 102 ? -10.351 8.051 7.743 1.00 94.50 102 LYS A O 1
ATOM 799 N N . LEU A 1 103 ? -9.599 6.685 9.369 1.00 96.00 103 LEU A N 1
ATOM 800 C CA . LEU A 1 103 ? -10.054 5.440 8.740 1.00 96.00 103 LEU A CA 1
ATOM 801 C C . LEU A 1 103 ? -11.582 5.421 8.618 1.00 96.00 103 LEU A C 1
ATOM 803 O O . LEU A 1 103 ? -12.107 5.124 7.546 1.00 96.00 103 LEU A O 1
ATOM 807 N N . CYS A 1 104 ? -12.284 5.759 9.701 1.00 96.06 104 CYS A N 1
ATOM 808 C CA . CYS A 1 104 ? -13.744 5.777 9.741 1.00 96.06 104 CYS A CA 1
ATOM 809 C C . CYS A 1 104 ? -14.323 6.782 8.736 1.00 96.06 104 CYS A C 1
ATOM 811 O O . CYS A 1 104 ? -15.211 6.436 7.962 1.00 96.06 104 CYS A O 1
ATOM 813 N N . SER A 1 105 ? -13.758 7.990 8.675 1.00 94.94 105 SER A N 1
ATOM 814 C CA . SER A 1 105 ? -14.130 9.035 7.716 1.00 94.94 105 SER A CA 1
ATOM 815 C C . SER A 1 105 ? -13.892 8.603 6.268 1.00 94.94 105 SER A C 1
ATOM 817 O O . SER A 1 105 ? -14.773 8.753 5.420 1.00 94.94 105 SER A O 1
ATOM 819 N N . LEU A 1 106 ? -12.732 8.005 5.974 1.00 94.56 106 LEU A N 1
ATOM 820 C CA . LEU A 1 106 ? -12.430 7.510 4.632 1.00 94.56 106 LEU A CA 1
ATOM 821 C C . LEU A 1 106 ? -13.392 6.402 4.204 1.00 94.56 106 LEU A C 1
ATOM 823 O O . LEU A 1 106 ? -13.887 6.415 3.075 1.00 94.56 106 LEU A O 1
ATOM 827 N N . TRP A 1 107 ? -13.643 5.448 5.098 1.00 96.50 107 TRP A N 1
ATOM 828 C CA . TRP A 1 107 ? -14.593 4.371 4.863 1.00 96.50 107 TRP A CA 1
ATOM 829 C C . TRP A 1 107 ? -16.004 4.920 4.643 1.00 96.50 107 TRP A C 1
ATOM 831 O O . TRP A 1 107 ? -16.641 4.553 3.660 1.00 96.50 107 TRP A O 1
ATOM 841 N N . TRP A 1 108 ? -16.470 5.835 5.496 1.00 96.19 108 TRP A N 1
ATOM 842 C CA . TRP A 1 108 ? -17.815 6.395 5.397 1.00 96.19 108 TRP A CA 1
ATOM 843 C C . TRP A 1 108 ? -18.022 7.149 4.084 1.00 96.19 108 TRP A C 1
ATOM 845 O O . TRP A 1 108 ? -18.975 6.854 3.369 1.00 96.19 108 TRP A O 1
ATOM 855 N N . ARG A 1 109 ? -17.067 8.004 3.686 1.00 94.69 109 ARG A N 1
ATOM 856 C CA . ARG A 1 109 ? -17.089 8.660 2.365 1.00 94.69 109 ARG A CA 1
ATOM 857 C C . ARG A 1 109 ? -17.176 7.643 1.231 1.00 94.69 109 ARG A C 1
ATOM 859 O O . ARG A 1 109 ? -17.915 7.846 0.279 1.00 94.69 109 ARG A O 1
ATOM 866 N N . ALA A 1 110 ? -16.445 6.531 1.327 1.00 95.38 110 ALA A N 1
ATOM 867 C CA . ALA A 1 110 ? -16.516 5.481 0.316 1.00 95.38 110 ALA A CA 1
ATOM 868 C C . ALA A 1 110 ? -17.896 4.803 0.250 1.00 95.38 110 ALA A C 1
ATOM 870 O O . ALA A 1 110 ? -18.326 4.428 -0.836 1.00 95.38 110 ALA A O 1
ATOM 871 N N . VAL A 1 111 ? -18.583 4.652 1.384 1.00 95.50 111 VAL A N 1
ATOM 872 C CA . VAL A 1 111 ? -19.944 4.094 1.462 1.00 95.50 111 VAL A CA 1
ATOM 873 C C . VAL A 1 111 ? -21.004 5.086 0.964 1.00 95.50 111 VAL A C 1
ATOM 875 O O . VAL A 1 111 ? -21.967 4.673 0.317 1.00 95.50 111 VAL A O 1
ATOM 878 N N . GLU A 1 112 ? -20.844 6.379 1.249 1.00 95.12 112 GLU A N 1
ATOM 879 C CA . GLU A 1 112 ? -21.746 7.435 0.766 1.00 95.12 112 GLU A CA 1
ATOM 880 C C . GLU A 1 112 ? -21.628 7.650 -0.745 1.00 95.12 112 GLU A C 1
ATOM 882 O O . GLU A 1 112 ? -22.638 7.793 -1.425 1.00 95.12 112 GLU A O 1
ATOM 887 N N . GLU A 1 113 ? -20.402 7.636 -1.271 1.00 95.19 113 GLU A N 1
ATOM 888 C CA . GLU A 1 113 ? -20.097 7.847 -2.693 1.00 95.19 113 GLU A CA 1
ATOM 889 C C . GLU A 1 113 ? -20.245 6.570 -3.546 1.00 95.19 113 GLU A C 1
ATOM 891 O O . GLU A 1 113 ? -19.930 6.601 -4.736 1.00 95.19 113 GLU A O 1
ATOM 896 N N . ASP A 1 114 ? -20.634 5.436 -2.947 1.00 93.94 114 ASP A N 1
ATOM 897 C CA . ASP A 1 114 ? -20.596 4.093 -3.555 1.00 93.94 114 ASP A CA 1
ATOM 898 C C . ASP A 1 114 ? -19.241 3.805 -4.262 1.00 93.94 114 ASP A C 1
ATOM 900 O O . ASP A 1 114 ? -19.147 3.199 -5.336 1.00 93.94 114 ASP A O 1
ATOM 904 N N . ASN A 1 115 ? -18.140 4.256 -3.649 1.00 94.31 115 ASN A N 1
ATOM 905 C CA . ASN A 1 115 ? -16.789 4.135 -4.185 1.00 94.31 115 ASN A CA 1
ATOM 906 C C . ASN A 1 115 ? -16.197 2.743 -3.898 1.00 94.31 115 ASN A C 1
ATOM 908 O O . ASN A 1 115 ? -15.428 2.525 -2.954 1.00 94.31 115 ASN A O 1
ATOM 912 N N . GLU A 1 116 ? -16.500 1.797 -4.788 1.00 94.56 116 GLU A N 1
ATOM 913 C CA . GLU A 1 116 ? -15.967 0.429 -4.733 1.00 94.56 116 GLU A CA 1
ATOM 914 C C . GLU A 1 116 ? -14.437 0.346 -4.868 1.00 94.56 116 GLU A C 1
ATOM 916 O O . GLU A 1 116 ? -13.835 -0.662 -4.493 1.00 94.56 116 GLU A O 1
ATOM 921 N N . GLY A 1 117 ? -13.778 1.392 -5.380 1.00 94.88 117 GLY A N 1
ATOM 922 C CA . GLY A 1 117 ? -12.320 1.505 -5.391 1.00 94.88 117 GLY A CA 1
ATOM 923 C C . GLY A 1 117 ? -11.756 1.516 -3.975 1.00 94.88 117 GLY A C 1
ATOM 924 O O . GLY A 1 117 ? -11.014 0.604 -3.600 1.00 94.88 117 GLY A O 1
ATOM 925 N N . LYS A 1 118 ? -12.143 2.519 -3.178 1.00 94.69 118 LYS A N 1
ATOM 926 C CA . LYS A 1 118 ? -11.686 2.685 -1.787 1.00 94.69 118 LYS A CA 1
ATOM 927 C C . LYS A 1 118 ? -12.044 1.465 -0.938 1.00 94.69 118 LYS A C 1
ATOM 929 O O . LYS A 1 118 ? -11.193 0.934 -0.226 1.00 94.69 118 LYS A O 1
ATOM 934 N N . LEU A 1 119 ? -13.276 0.960 -1.066 1.00 96.31 119 LEU A N 1
ATOM 935 C CA . LEU A 1 119 ? -13.714 -0.238 -0.340 1.00 96.31 119 LEU A CA 1
ATOM 936 C C . LEU A 1 119 ? -12.882 -1.471 -0.714 1.00 96.31 119 LEU A C 1
ATOM 938 O O . LEU A 1 119 ? -12.541 -2.270 0.158 1.00 96.31 119 LEU A O 1
ATOM 942 N N . ARG A 1 120 ? -12.491 -1.627 -1.986 1.00 96.06 120 ARG A N 1
ATOM 943 C CA . ARG A 1 120 ? -11.592 -2.710 -2.411 1.00 96.06 120 ARG A CA 1
ATOM 944 C C . ARG A 1 120 ? -10.214 -2.604 -1.757 1.00 96.06 120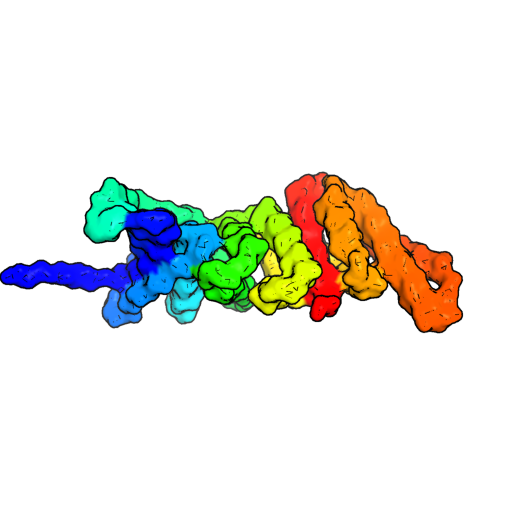 ARG A C 1
ATOM 946 O O . ARG A 1 120 ? -9.697 -3.636 -1.340 1.00 96.06 120 ARG A O 1
ATOM 953 N N . ILE A 1 121 ? -9.648 -1.405 -1.606 1.00 97.06 121 ILE A N 1
ATOM 954 C CA . ILE A 1 121 ? -8.375 -1.212 -0.889 1.00 97.06 121 ILE A CA 1
ATOM 955 C C . ILE A 1 121 ? -8.498 -1.620 0.581 1.00 97.06 121 ILE A C 1
ATOM 957 O O . ILE A 1 121 ? -7.675 -2.393 1.068 1.00 97.06 121 ILE A O 1
ATOM 961 N N . ILE A 1 122 ? -9.563 -1.195 1.265 1.00 96.69 122 ILE A N 1
ATOM 962 C CA . ILE A 1 122 ? -9.851 -1.592 2.655 1.00 96.69 122 ILE A CA 1
ATOM 963 C C . ILE A 1 122 ? -9.967 -3.123 2.771 1.00 96.69 122 ILE A C 1
ATOM 965 O O . ILE A 1 122 ? -9.362 -3.728 3.659 1.00 96.69 122 ILE A O 1
ATOM 969 N N . ARG A 1 123 ? -10.680 -3.777 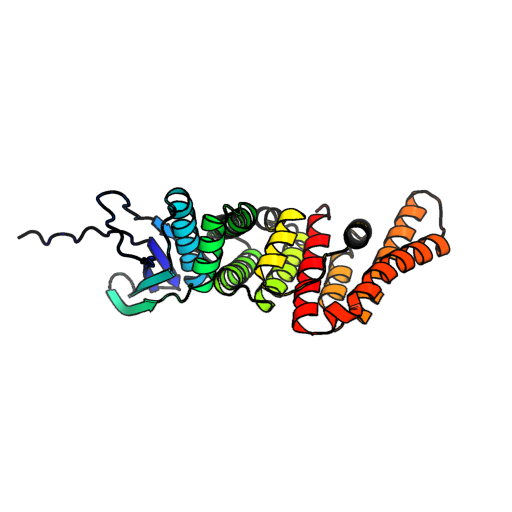1.840 1.00 96.75 123 ARG A N 1
ATOM 970 C CA . ARG A 1 123 ? -10.797 -5.248 1.779 1.00 96.75 123 ARG A CA 1
ATOM 971 C C . ARG A 1 123 ? -9.445 -5.930 1.543 1.00 96.75 123 ARG A C 1
ATOM 973 O O . ARG A 1 123 ? -9.178 -6.948 2.177 1.00 96.75 123 ARG A O 1
ATOM 980 N N . GLN A 1 124 ? -8.589 -5.383 0.675 1.00 96.94 124 GLN A N 1
ATOM 981 C CA . GLN A 1 124 ? -7.238 -5.912 0.444 1.00 96.94 124 GLN A CA 1
ATOM 982 C C . GLN A 1 124 ? -6.371 -5.817 1.701 1.00 96.94 124 GLN A C 1
ATOM 984 O O . GLN A 1 124 ? -5.725 -6.800 2.057 1.00 96.94 124 GLN A O 1
ATOM 989 N N . ILE A 1 125 ? -6.395 -4.677 2.401 1.00 97.44 125 ILE A N 1
ATOM 990 C CA . ILE A 1 125 ? -5.658 -4.504 3.660 1.00 97.44 125 ILE A CA 1
ATOM 991 C C . ILE A 1 125 ? -6.152 -5.521 4.693 1.00 97.44 125 ILE A C 1
ATOM 993 O O . ILE A 1 125 ? -5.338 -6.263 5.237 1.00 97.44 125 ILE A O 1
ATOM 997 N N . LYS A 1 126 ? -7.472 -5.626 4.909 1.00 96.25 126 LYS A N 1
ATOM 998 C CA . LYS A 1 126 ? -8.056 -6.638 5.805 1.00 96.25 126 LYS A CA 1
ATOM 999 C C . LYS A 1 126 ? -7.582 -8.045 5.437 1.00 96.25 126 LYS A C 1
ATOM 1001 O O . LYS A 1 126 ? -7.066 -8.750 6.297 1.00 96.25 126 LYS A O 1
ATOM 1006 N N . SER A 1 127 ? -7.721 -8.436 4.170 1.00 95.88 127 SER A N 1
ATOM 1007 C CA . SER A 1 127 ? -7.345 -9.774 3.706 1.00 95.88 127 SER A CA 1
ATOM 1008 C C . SER A 1 127 ? -5.858 -10.061 3.919 1.00 95.88 127 SER A C 1
ATOM 1010 O O . SER A 1 127 ? -5.499 -11.158 4.343 1.00 95.88 127 SER A O 1
ATOM 1012 N N . PHE A 1 128 ? -4.988 -9.073 3.691 1.00 96.19 128 PHE A N 1
ATOM 1013 C CA . PHE A 1 128 ? -3.566 -9.205 3.990 1.00 96.19 128 PHE A CA 1
ATOM 1014 C C . PHE A 1 128 ? -3.339 -9.468 5.484 1.00 96.19 128 PHE A C 1
ATOM 1016 O O . PHE A 1 128 ? -2.690 -10.455 5.824 1.00 96.19 128 PHE A O 1
ATOM 1023 N N . LEU A 1 129 ? -3.924 -8.647 6.367 1.00 96.19 129 LEU A N 1
ATOM 1024 C CA . LEU A 1 129 ? -3.798 -8.806 7.820 1.00 96.19 129 LEU A CA 1
ATOM 1025 C C . LEU A 1 129 ? -4.337 -10.166 8.304 1.00 96.19 129 LEU A C 1
ATOM 1027 O O . LEU A 1 129 ? -3.719 -10.804 9.152 1.00 96.19 129 LEU A O 1
ATOM 1031 N N . GLU A 1 130 ? -5.446 -10.657 7.746 1.00 93.75 130 GLU A N 1
ATOM 1032 C CA . GLU A 1 130 ? -5.979 -11.994 8.057 1.00 93.75 130 GLU A CA 1
ATOM 1033 C C . GLU A 1 130 ? -4.999 -13.102 7.651 1.00 93.75 130 GLU A C 1
ATOM 1035 O O . GLU A 1 130 ? -4.696 -14.002 8.439 1.00 93.75 130 GLU A O 1
ATOM 1040 N N . ASN A 1 131 ? -4.451 -13.012 6.438 1.00 92.31 131 ASN A N 1
ATOM 1041 C CA . ASN A 1 131 ? -3.523 -14.004 5.900 1.00 92.31 131 ASN A CA 1
ATOM 1042 C C . ASN A 1 131 ? -2.166 -14.005 6.620 1.00 92.31 131 ASN A C 1
ATOM 1044 O O . ASN A 1 131 ? -1.477 -15.027 6.631 1.00 92.31 131 ASN A O 1
ATOM 1048 N N . THR A 1 132 ? -1.789 -12.893 7.257 1.00 92.69 132 THR A N 1
ATOM 1049 C CA . THR A 1 132 ? -0.545 -12.770 8.028 1.00 92.69 132 THR A CA 1
ATOM 1050 C C . THR A 1 132 ? -0.728 -12.899 9.539 1.00 92.69 132 THR A C 1
ATOM 1052 O O . THR A 1 132 ? 0.231 -12.710 10.281 1.00 92.69 132 THR A O 1
ATOM 1055 N N . ALA A 1 133 ? -1.910 -13.268 10.031 1.00 89.00 133 ALA A N 1
ATOM 1056 C CA . ALA A 1 133 ? -2.186 -13.307 11.468 1.00 89.00 133 ALA A CA 1
ATOM 1057 C C . ALA A 1 133 ? -1.417 -14.396 12.250 1.00 89.00 133 ALA A C 1
ATOM 1059 O O . ALA A 1 133 ? -1.246 -14.284 13.469 1.00 89.00 133 ALA A O 1
ATOM 1060 N N . ARG A 1 134 ? -0.970 -15.464 11.572 1.00 84.06 134 ARG A N 1
ATOM 1061 C CA . ARG A 1 134 ? -0.379 -16.663 12.197 1.00 84.06 134 ARG A CA 1
ATOM 1062 C C . ARG A 1 134 ? 1.110 -16.497 12.532 1.00 84.06 134 ARG A C 1
ATOM 1064 O O . ARG A 1 134 ? 1.869 -15.888 11.789 1.00 84.06 134 ARG A O 1
ATOM 1071 N N . GLN A 1 135 ? 1.553 -17.159 13.607 1.00 69.94 135 GLN A N 1
ATOM 1072 C CA . GLN A 1 135 ? 2.935 -17.093 14.121 1.00 69.94 135 GLN A CA 1
ATOM 1073 C C . GLN A 1 135 ? 4.009 -17.692 13.196 1.00 69.94 135 GLN A C 1
ATOM 1075 O O . GLN A 1 135 ? 5.182 -17.381 13.358 1.00 69.94 135 GLN A O 1
ATOM 1080 N N . ASN A 1 136 ? 3.634 -18.548 12.244 1.00 74.19 136 ASN A N 1
ATOM 1081 C CA . ASN A 1 136 ? 4.557 -19.197 11.307 1.00 74.19 136 ASN A CA 1
ATOM 1082 C C . ASN A 1 136 ? 4.819 -18.376 10.030 1.00 74.19 136 ASN A C 1
ATOM 1084 O O . ASN A 1 136 ? 5.439 -18.874 9.093 1.00 74.19 136 ASN A O 1
ATOM 1088 N N . ILE A 1 137 ? 4.310 -17.148 9.969 1.00 78.69 137 ILE A N 1
ATOM 1089 C CA . ILE A 1 137 ? 4.495 -16.243 8.839 1.00 78.69 137 ILE A CA 1
ATOM 1090 C C . ILE A 1 137 ? 5.842 -15.526 8.967 1.00 78.69 137 ILE A C 1
ATOM 1092 O O . ILE A 1 137 ? 6.247 -15.125 10.058 1.00 78.69 137 ILE A O 1
ATOM 1096 N N . ASP A 1 138 ? 6.507 -15.335 7.828 1.00 82.81 138 ASP A N 1
ATOM 1097 C CA . ASP A 1 138 ? 7.801 -14.661 7.746 1.00 82.81 138 ASP A CA 1
ATOM 1098 C C . ASP A 1 138 ? 7.802 -13.261 8.401 1.00 82.81 138 ASP A C 1
ATOM 1100 O O . ASP A 1 138 ? 6.833 -12.497 8.327 1.00 82.81 138 ASP A O 1
ATOM 1104 N N . SER A 1 139 ? 8.930 -12.915 9.024 1.00 87.44 139 SER A N 1
ATOM 1105 C CA . SER A 1 139 ? 9.119 -11.659 9.755 1.00 87.44 139 SER A CA 1
ATOM 1106 C C . SER A 1 139 ? 8.932 -10.409 8.885 1.00 87.44 139 SER A C 1
ATOM 1108 O O . SER A 1 139 ? 8.450 -9.391 9.387 1.00 87.44 139 SER A O 1
ATOM 1110 N N . GLN A 1 140 ? 9.241 -10.469 7.583 1.00 90.75 140 GLN A N 1
ATOM 1111 C CA . GLN A 1 140 ? 9.024 -9.349 6.668 1.00 90.75 140 GLN A CA 1
ATOM 1112 C C . GLN A 1 140 ? 7.534 -9.137 6.404 1.00 90.75 140 GLN A C 1
ATOM 1114 O O . GLN A 1 140 ? 7.080 -7.996 6.440 1.00 90.75 140 GLN A O 1
ATOM 1119 N N . ASN A 1 141 ? 6.756 -10.210 6.232 1.00 92.00 141 ASN A N 1
ATOM 1120 C CA . ASN A 1 141 ? 5.295 -10.120 6.125 1.00 92.00 141 ASN A CA 1
ATOM 1121 C C . ASN A 1 141 ? 4.672 -9.547 7.414 1.00 92.00 141 ASN A C 1
ATOM 1123 O O . ASN A 1 141 ? 3.757 -8.729 7.341 1.00 92.00 141 ASN A O 1
ATOM 1127 N N . GLN A 1 142 ? 5.203 -9.892 8.595 1.00 92.38 142 GLN A N 1
ATOM 1128 C CA . GLN A 1 142 ? 4.770 -9.274 9.859 1.00 92.38 142 GLN A CA 1
ATOM 1129 C C . GLN A 1 142 ? 5.104 -7.779 9.925 1.00 92.38 142 GLN A C 1
ATOM 1131 O O . GLN A 1 142 ? 4.287 -6.987 10.390 1.00 92.38 142 GLN A O 1
ATOM 1136 N N . ASN A 1 143 ? 6.289 -7.375 9.459 1.00 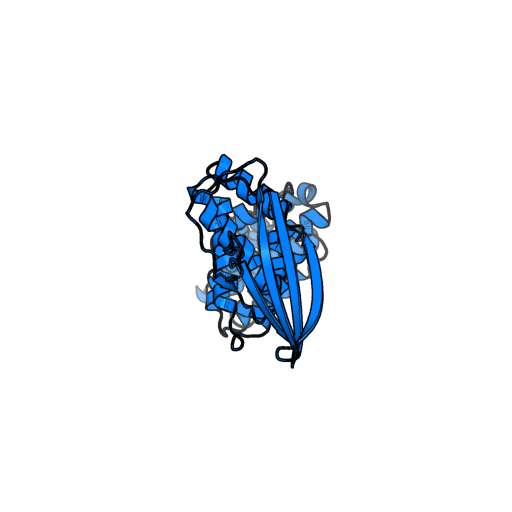94.12 143 ASN A N 1
ATOM 1137 C CA . ASN A 1 143 ? 6.659 -5.961 9.369 1.00 94.12 143 ASN A CA 1
ATOM 1138 C C . ASN A 1 143 ? 5.756 -5.208 8.383 1.00 94.12 143 ASN A C 1
ATOM 1140 O O . ASN A 1 143 ? 5.299 -4.111 8.698 1.00 94.12 143 ASN A O 1
ATOM 1144 N N . LEU A 1 144 ? 5.442 -5.812 7.234 1.00 96.56 144 LEU A N 1
ATOM 1145 C CA . LEU A 1 144 ? 4.524 -5.237 6.254 1.00 96.56 144 LEU A CA 1
ATOM 1146 C C . LEU A 1 144 ? 3.118 -5.070 6.847 1.00 96.56 144 LEU A C 1
ATOM 1148 O O . LEU A 1 144 ? 2.525 -4.006 6.696 1.00 96.56 144 LEU A O 1
ATOM 1152 N N . ALA A 1 145 ? 2.627 -6.051 7.612 1.00 96.81 145 ALA A N 1
ATOM 1153 C CA . ALA A 1 145 ? 1.350 -5.952 8.319 1.00 96.81 145 ALA A CA 1
ATOM 1154 C C . ALA A 1 145 ? 1.301 -4.758 9.292 1.00 96.81 145 ALA A C 1
ATOM 1156 O O . ALA A 1 145 ? 0.289 -4.064 9.355 1.00 96.81 145 ALA A O 1
ATOM 1157 N N . ARG A 1 146 ? 2.398 -4.460 10.009 1.00 97.06 146 ARG A N 1
ATOM 1158 C CA . ARG A 1 146 ? 2.474 -3.277 10.893 1.00 97.06 146 ARG A CA 1
ATOM 1159 C C . ARG A 1 146 ? 2.346 -1.973 10.116 1.00 97.06 146 ARG A C 1
ATOM 1161 O O . ARG A 1 146 ? 1.559 -1.114 10.500 1.00 97.06 146 ARG A O 1
ATOM 1168 N N . HIS A 1 147 ? 3.088 -1.831 9.019 1.00 97.75 147 HIS A N 1
ATOM 1169 C CA . HIS A 1 147 ? 3.036 -0.612 8.211 1.00 97.75 147 HIS A CA 1
ATOM 1170 C C . HIS A 1 147 ? 1.716 -0.463 7.450 1.00 97.75 147 HIS A C 1
ATOM 1172 O O . HIS A 1 147 ? 1.235 0.655 7.312 1.00 97.75 147 HIS A O 1
ATOM 1178 N N . LEU A 1 148 ? 1.085 -1.563 7.030 1.00 97.56 148 LEU A N 1
ATOM 1179 C CA . LEU A 1 148 ? -0.274 -1.535 6.483 1.00 97.56 148 LEU A CA 1
ATOM 1180 C C . LEU A 1 148 ? -1.307 -1.114 7.520 1.00 97.56 148 LEU A C 1
ATOM 1182 O O . LEU A 1 148 ? -2.184 -0.321 7.197 1.00 97.56 148 LEU A O 1
ATOM 1186 N N . ALA A 1 149 ? -1.200 -1.613 8.753 1.00 97.81 149 ALA A N 1
ATOM 1187 C CA . ALA A 1 149 ? -2.090 -1.212 9.835 1.00 97.81 149 ALA A CA 1
ATOM 1188 C C . ALA A 1 149 ? -1.943 0.283 10.152 1.00 97.81 149 ALA A C 1
ATOM 1190 O O . ALA A 1 149 ? -2.948 0.981 10.241 1.00 97.81 149 ALA A O 1
ATOM 1191 N N . ASN A 1 150 ? -0.704 0.784 10.230 1.00 97.25 150 ASN A N 1
ATOM 1192 C CA . ASN A 1 150 ? -0.440 2.216 10.382 1.00 97.25 150 ASN A CA 1
ATOM 1193 C C . ASN A 1 150 ? -1.036 3.011 9.217 1.00 97.25 150 ASN A C 1
ATOM 1195 O O . ASN A 1 150 ? -1.828 3.918 9.447 1.00 97.25 150 ASN A O 1
ATOM 1199 N N . PHE A 1 151 ? -0.733 2.621 7.975 1.00 97.19 151 PHE A N 1
ATOM 1200 C CA . PHE A 1 151 ? -1.256 3.290 6.788 1.00 97.19 151 PHE A CA 1
ATOM 1201 C C . PHE A 1 151 ? -2.785 3.322 6.770 1.00 97.19 151 PHE A C 1
ATOM 1203 O O . PHE A 1 151 ? -3.353 4.355 6.447 1.00 97.19 151 PHE A O 1
ATOM 1210 N N . ALA A 1 152 ? -3.460 2.233 7.148 1.00 96.88 152 ALA A N 1
ATOM 1211 C CA . ALA A 1 152 ? -4.919 2.173 7.170 1.00 96.88 152 ALA A CA 1
ATOM 1212 C C . ALA A 1 152 ? -5.542 3.233 8.091 1.00 96.88 152 ALA A C 1
ATOM 1214 O O . ALA A 1 152 ? -6.592 3.774 7.756 1.00 96.88 152 ALA A O 1
ATOM 1215 N N . VAL A 1 153 ? -4.898 3.538 9.223 1.00 95.69 153 VAL A N 1
ATOM 1216 C CA . VAL A 1 153 ? -5.429 4.484 10.216 1.00 95.69 153 VAL A CA 1
ATOM 1217 C C . VAL A 1 153 ? -4.953 5.922 10.008 1.00 95.69 153 VAL A C 1
ATOM 1219 O O . VAL A 1 153 ? -5.683 6.849 10.342 1.00 95.69 153 VAL A O 1
ATOM 1222 N N . SER A 1 154 ? -3.767 6.136 9.433 1.00 92.69 154 SER A N 1
ATOM 1223 C CA . SER A 1 154 ? -3.147 7.465 9.289 1.00 92.69 154 SER A CA 1
ATOM 1224 C C . SER A 1 154 ? -3.156 8.014 7.855 1.00 92.69 154 SER A C 1
ATOM 1226 O O . SER A 1 154 ? -3.122 9.234 7.652 1.00 92.69 154 SER A O 1
ATOM 1228 N N . LEU A 1 155 ? -3.176 7.131 6.851 1.00 91.44 155 LEU A N 1
ATOM 1229 C CA . LEU A 1 155 ? -2.905 7.418 5.436 1.00 91.44 155 LEU A CA 1
ATOM 1230 C C . LEU A 1 155 ? -1.585 8.184 5.225 1.00 91.44 155 LEU A C 1
ATOM 1232 O O . LEU A 1 155 ? -1.489 9.060 4.364 1.00 91.44 155 LEU A O 1
ATOM 1236 N N . ASP A 1 156 ? -0.578 7.913 6.059 1.00 93.25 156 ASP A N 1
ATOM 1237 C CA . ASP A 1 156 ? 0.675 8.666 6.060 1.00 93.25 156 ASP A CA 1
ATOM 1238 C C . ASP A 1 156 ? 1.683 8.185 4.996 1.00 93.25 156 ASP A C 1
ATOM 1240 O O . ASP A 1 156 ? 1.724 7.019 4.590 1.00 93.25 156 ASP A O 1
ATOM 1244 N N . VAL A 1 157 ? 2.523 9.119 4.542 1.00 95.56 157 VAL A N 1
ATOM 1245 C CA . VAL A 1 157 ? 3.507 8.886 3.474 1.00 95.56 157 VAL A CA 1
ATOM 1246 C C . VAL A 1 157 ? 4.641 7.964 3.925 1.00 95.56 157 VAL A C 1
ATOM 1248 O O . VAL A 1 157 ? 5.180 7.224 3.102 1.00 95.56 157 VAL A O 1
ATOM 1251 N N . ASP A 1 158 ? 5.015 7.969 5.205 1.00 96.44 158 ASP A N 1
ATOM 1252 C CA . ASP A 1 158 ? 6.110 7.135 5.701 1.00 96.44 158 ASP A CA 1
ATOM 1253 C C . ASP A 1 158 ? 5.711 5.656 5.697 1.00 96.44 158 ASP A C 1
ATOM 1255 O O . ASP A 1 158 ? 6.471 4.810 5.218 1.00 96.44 158 ASP A O 1
ATOM 1259 N N . SER A 1 159 ? 4.488 5.345 6.128 1.00 96.75 159 SER A N 1
ATOM 1260 C CA . SER A 1 159 ? 3.904 4.010 6.040 1.00 96.75 159 SER A CA 1
ATOM 1261 C C . SER A 1 159 ? 3.780 3.553 4.585 1.00 96.75 159 SER A C 1
ATOM 1263 O O . SER A 1 159 ? 4.165 2.425 4.281 1.00 96.75 159 SER A O 1
ATOM 1265 N N . LEU A 1 160 ? 3.351 4.429 3.666 1.00 96.94 160 LEU A N 1
ATOM 1266 C CA . LEU A 1 160 ? 3.320 4.137 2.225 1.00 96.94 160 LEU A CA 1
ATOM 1267 C C . LEU A 1 160 ? 4.709 3.772 1.673 1.00 96.94 160 LEU A C 1
ATOM 1269 O O . LEU A 1 160 ? 4.846 2.768 0.972 1.00 96.94 160 LEU A O 1
ATOM 1273 N N . CYS A 1 161 ? 5.737 4.557 2.014 1.00 96.94 161 CYS A N 1
ATOM 1274 C CA . CYS A 1 161 ? 7.119 4.271 1.622 1.00 96.94 161 CYS A CA 1
ATOM 1275 C C . CYS A 1 161 ? 7.561 2.905 2.166 1.00 96.94 161 CYS A C 1
ATOM 1277 O O . CYS A 1 161 ? 8.158 2.109 1.452 1.00 96.94 161 CYS A O 1
ATOM 1279 N N . MET A 1 162 ? 7.266 2.598 3.432 1.00 97.75 162 MET A N 1
ATOM 1280 C CA . MET A 1 162 ? 7.663 1.318 4.026 1.00 97.75 162 MET A CA 1
ATOM 1281 C C . MET A 1 162 ? 6.921 0.124 3.418 1.00 97.75 162 MET A C 1
ATOM 1283 O O . MET A 1 162 ? 7.531 -0.930 3.237 1.00 97.75 162 MET A O 1
ATOM 1287 N N . ILE A 1 163 ? 5.643 0.283 3.062 1.00 97.38 163 ILE A N 1
ATOM 1288 C CA . ILE A 1 163 ? 4.860 -0.738 2.353 1.00 97.38 163 ILE A CA 1
ATOM 1289 C C . ILE A 1 163 ? 5.513 -1.074 1.015 1.00 97.38 163 ILE A C 1
ATOM 1291 O O . ILE A 1 163 ? 5.746 -2.247 0.731 1.00 97.38 163 ILE A O 1
ATOM 1295 N N . GLU A 1 164 ? 5.841 -0.058 0.219 1.00 96.69 164 GLU A N 1
ATOM 1296 C CA . GLU A 1 164 ? 6.496 -0.217 -1.080 1.00 96.69 164 GLU A CA 1
ATOM 1297 C C . GLU A 1 164 ? 7.827 -0.977 -0.953 1.00 96.69 164 GLU A C 1
ATOM 1299 O O . GLU A 1 164 ? 8.023 -2.011 -1.600 1.00 96.69 164 GLU A O 1
ATOM 1304 N N . ARG A 1 165 ? 8.688 -0.541 -0.029 1.00 96.00 165 ARG A N 1
ATOM 1305 C CA . ARG A 1 165 ? 9.994 -1.156 0.249 1.00 96.00 165 ARG A CA 1
ATOM 1306 C C . ARG A 1 165 ? 9.889 -2.611 0.681 1.00 96.00 165 ARG A C 1
ATOM 1308 O O . ARG A 1 165 ? 10.612 -3.474 0.181 1.00 96.00 165 ARG A O 1
ATOM 1315 N N . LEU A 1 166 ? 9.018 -2.893 1.649 1.00 95.69 166 LEU A N 1
ATOM 1316 C CA . LEU A 1 166 ? 8.846 -4.243 2.182 1.00 95.69 166 LEU A CA 1
ATOM 1317 C C . LEU A 1 166 ? 8.215 -5.163 1.145 1.00 95.69 166 LEU A C 1
ATOM 1319 O O . LEU A 1 166 ? 8.671 -6.295 1.000 1.00 95.69 166 LEU A O 1
ATOM 1323 N N . LYS A 1 167 ? 7.246 -4.665 0.371 1.00 95.44 167 LYS A N 1
ATOM 1324 C CA . LYS A 1 167 ? 6.655 -5.406 -0.741 1.00 95.44 167 LYS A CA 1
ATOM 1325 C C . LYS A 1 167 ? 7.726 -5.834 -1.744 1.00 95.44 167 LYS A C 1
ATOM 1327 O O . LYS A 1 167 ? 7.804 -7.018 -2.056 1.00 95.44 167 LYS A O 1
ATOM 1332 N N . ALA A 1 168 ? 8.593 -4.922 -2.188 1.00 94.88 168 ALA A N 1
ATOM 1333 C CA . ALA A 1 168 ? 9.688 -5.258 -3.101 1.00 94.88 168 ALA A CA 1
ATOM 1334 C C . ALA A 1 168 ? 10.625 -6.333 -2.525 1.00 94.88 168 ALA A C 1
ATOM 1336 O O . ALA A 1 168 ? 10.945 -7.307 -3.202 1.00 94.88 168 ALA A O 1
ATOM 1337 N N . ARG A 1 169 ? 11.026 -6.189 -1.254 1.00 93.62 169 ARG A N 1
ATOM 1338 C CA . ARG A 1 169 ? 11.931 -7.131 -0.572 1.00 93.62 169 ARG A CA 1
ATOM 1339 C C . ARG A 1 169 ? 11.325 -8.525 -0.418 1.00 93.62 169 ARG A C 1
ATOM 1341 O O . ARG A 1 169 ? 12.024 -9.506 -0.653 1.00 93.62 169 ARG A O 1
ATOM 1348 N N . ILE A 1 170 ? 10.041 -8.612 -0.071 1.00 92.81 170 ILE A N 1
ATOM 1349 C CA . ILE A 1 170 ? 9.324 -9.889 0.034 1.00 92.81 170 ILE A CA 1
ATOM 1350 C C . ILE A 1 170 ? 9.212 -10.541 -1.347 1.00 92.81 170 ILE A C 1
ATOM 1352 O O . ILE A 1 170 ? 9.496 -11.724 -1.492 1.00 92.81 170 ILE A O 1
ATOM 1356 N N . LEU A 1 171 ? 8.868 -9.776 -2.387 1.00 92.44 171 LEU A N 1
ATOM 1357 C CA . LEU A 1 171 ? 8.809 -10.300 -3.757 1.00 92.44 171 LEU A CA 1
ATOM 1358 C C . LEU A 1 171 ? 10.184 -10.794 -4.240 1.00 92.44 171 LEU A C 1
ATOM 1360 O O . LEU A 1 171 ? 10.267 -11.823 -4.906 1.00 92.44 171 LEU A O 1
ATOM 1364 N N . ALA A 1 172 ? 11.267 -10.119 -3.849 1.00 90.94 172 ALA A N 1
ATOM 1365 C CA . ALA A 1 172 ? 12.635 -10.537 -4.150 1.00 90.94 172 ALA A CA 1
ATOM 1366 C C . ALA A 1 172 ? 13.083 -11.795 -3.392 1.00 90.94 172 ALA A C 1
ATOM 1368 O O . ALA A 1 172 ? 13.915 -12.538 -3.910 1.00 90.94 172 ALA A O 1
ATOM 1369 N N . SER A 1 173 ? 12.559 -12.047 -2.187 1.00 87.50 173 SER A N 1
ATOM 1370 C CA . SER A 1 173 ? 12.934 -13.229 -1.400 1.00 87.50 173 SER A CA 1
ATOM 1371 C C . SER A 1 173 ? 12.337 -14.526 -1.952 1.00 87.50 173 SER A C 1
ATOM 1373 O O . SER A 1 173 ? 12.854 -15.602 -1.658 1.00 87.50 173 SER A O 1
ATOM 1375 N N . GLN A 1 174 ? 11.253 -14.431 -2.736 1.00 81.19 174 GLN A N 1
ATOM 1376 C CA . GLN A 1 174 ? 10.463 -15.554 -3.264 1.00 81.19 174 GLN A CA 1
ATOM 1377 C C . GLN A 1 174 ? 9.897 -16.505 -2.187 1.00 81.19 174 GLN A C 1
ATOM 1379 O O . GLN A 1 174 ? 9.321 -17.544 -2.509 1.00 81.19 174 GLN A O 1
ATOM 1384 N N . GLN A 1 175 ? 9.982 -16.142 -0.903 1.00 79.31 175 GLN A N 1
ATOM 1385 C CA . GLN A 1 175 ? 9.465 -16.935 0.211 1.00 79.31 175 GLN A CA 1
ATOM 1386 C C . GLN A 1 175 ? 8.124 -16.382 0.689 1.00 79.31 175 GLN A C 1
ATOM 1388 O O . GLN A 1 175 ? 8.029 -15.227 1.096 1.00 79.31 175 GLN A O 1
ATOM 1393 N N . ASN A 1 176 ? 7.080 -17.220 0.683 1.00 79.12 176 ASN A N 1
ATOM 1394 C CA . ASN A 1 176 ? 5.738 -16.857 1.161 1.00 79.12 176 ASN A CA 1
ATOM 1395 C C . ASN A 1 176 ? 5.214 -15.534 0.564 1.00 79.12 176 ASN A C 1
ATOM 1397 O O . ASN A 1 176 ? 4.649 -14.696 1.269 1.00 79.12 176 ASN A O 1
ATOM 1401 N N . ILE A 1 177 ? 5.400 -15.351 -0.746 1.00 85.69 177 ILE A N 1
ATOM 1402 C CA . ILE A 1 177 ? 5.055 -14.103 -1.440 1.00 85.69 177 ILE A CA 1
ATOM 1403 C C . ILE A 1 177 ? 3.553 -13.915 -1.654 1.00 85.69 177 ILE A C 1
ATOM 1405 O O . ILE A 1 177 ? 3.125 -12.794 -1.895 1.00 85.69 177 ILE A O 1
ATOM 1409 N N . TYR A 1 178 ? 2.745 -14.977 -1.570 1.00 86.25 178 TYR A N 1
ATOM 1410 C CA . TYR A 1 178 ? 1.339 -14.952 -1.994 1.00 86.25 178 TYR A CA 1
ATOM 1411 C C . TYR A 1 178 ? 0.487 -13.840 -1.357 1.00 86.25 178 TYR A C 1
ATOM 1413 O O . TYR A 1 178 ? -0.193 -13.143 -2.115 1.00 86.25 178 TYR A O 1
ATOM 1421 N N . PRO A 1 179 ? 0.538 -13.587 -0.030 1.00 87.00 179 PRO A N 1
ATOM 1422 C CA . PRO A 1 179 ? -0.208 -12.473 0.559 1.00 87.00 179 PRO A CA 1
ATOM 1423 C C . PRO A 1 179 ? 0.220 -11.127 -0.045 1.00 87.00 179 PRO A C 1
ATOM 1425 O O . PRO A 1 179 ? -0.614 -10.322 -0.455 1.00 87.00 179 PRO A O 1
ATOM 1428 N N . THR A 1 180 ? 1.530 -10.925 -0.192 1.00 90.12 180 THR A N 1
ATOM 1429 C CA . THR A 1 180 ? 2.137 -9.691 -0.709 1.00 90.12 180 THR A CA 1
ATOM 1430 C C . THR A 1 180 ? 1.910 -9.494 -2.209 1.00 90.12 180 THR A C 1
ATOM 1432 O O . THR A 1 180 ? 1.733 -8.366 -2.667 1.00 90.12 180 THR A O 1
ATOM 1435 N N . LEU A 1 181 ? 1.855 -10.579 -2.980 1.00 89.50 181 LEU A N 1
ATOM 1436 C CA . LEU A 1 181 ? 1.602 -10.554 -4.419 1.00 89.50 181 LEU A CA 1
ATOM 1437 C C . LEU A 1 181 ? 0.193 -10.039 -4.743 1.00 89.50 181 LEU A C 1
ATOM 1439 O O . LEU A 1 181 ? -0.011 -9.423 -5.785 1.00 89.50 181 LEU A O 1
ATOM 1443 N N . SER A 1 182 ? -0.773 -10.275 -3.852 1.00 88.06 182 SER A N 1
ATOM 1444 C CA . SER A 1 182 ? -2.164 -9.831 -4.015 1.00 88.06 182 SER A CA 1
ATOM 1445 C C . SER A 1 182 ? -2.426 -8.389 -3.564 1.00 88.06 182 SER A C 1
ATOM 1447 O O . SER A 1 182 ? -3.425 -7.789 -3.953 1.00 88.06 182 SER A O 1
ATOM 1449 N N . LEU A 1 183 ? -1.526 -7.818 -2.763 1.00 93.44 183 LEU A N 1
ATOM 1450 C CA . LEU A 1 183 ? -1.674 -6.490 -2.178 1.00 93.44 183 LEU A CA 1
ATOM 1451 C C . LEU A 1 183 ? -1.340 -5.407 -3.207 1.00 93.44 183 LEU A C 1
ATOM 1453 O O . LEU A 1 183 ? -0.203 -5.350 -3.663 1.00 93.44 183 LEU A O 1
ATOM 1457 N N . PHE A 1 184 ? -2.272 -4.513 -3.544 1.00 93.94 184 PHE A N 1
ATOM 1458 C CA . PHE A 1 184 ? -2.062 -3.392 -4.482 1.00 93.94 184 PHE A CA 1
ATOM 1459 C C . PHE A 1 184 ? -1.428 -3.849 -5.802 1.00 93.94 184 PHE A C 1
ATOM 1461 O O . PHE A 1 184 ? -0.382 -3.352 -6.232 1.00 93.94 184 PHE A O 1
ATOM 1468 N N . ASN A 1 185 ? -1.997 -4.897 -6.390 1.00 90.44 185 ASN A N 1
ATOM 1469 C CA . ASN A 1 185 ? -1.392 -5.620 -7.503 1.00 90.44 185 ASN A CA 1
ATOM 1470 C C . ASN A 1 185 ? -1.925 -5.195 -8.874 1.00 90.44 185 ASN A C 1
ATOM 1472 O O . ASN A 1 185 ? -1.411 -5.650 -9.890 1.00 90.44 185 ASN A O 1
ATOM 1476 N N . THR A 1 186 ? -2.914 -4.302 -8.926 1.00 93.06 186 THR A N 1
ATOM 1477 C CA . THR A 1 186 ? -3.411 -3.734 -10.180 1.00 93.06 186 THR A CA 1
ATOM 1478 C C . THR A 1 186 ? -3.155 -2.233 -10.265 1.00 93.06 186 THR A C 1
ATOM 1480 O O . THR A 1 186 ? -3.075 -1.532 -9.255 1.00 93.06 186 THR A O 1
ATOM 1483 N N . ARG A 1 187 ? -3.110 -1.700 -11.494 1.00 92.12 187 ARG A N 1
ATOM 1484 C CA . ARG A 1 187 ? -3.057 -0.246 -11.731 1.00 92.12 187 ARG A CA 1
ATOM 1485 C C . ARG A 1 187 ? -4.209 0.488 -11.040 1.00 92.12 187 ARG A C 1
ATOM 1487 O O . ARG A 1 187 ? -3.998 1.563 -10.495 1.00 92.12 187 ARG A O 1
ATOM 1494 N N . LYS A 1 188 ? -5.414 -0.096 -11.049 1.00 94.44 188 LYS A N 1
ATOM 1495 C CA . LYS A 1 188 ? -6.599 0.493 -10.407 1.00 94.44 188 LYS A CA 1
ATOM 1496 C C . LYS A 1 188 ? -6.434 0.597 -8.894 1.00 94.44 188 LYS A C 1
ATOM 1498 O O . LYS A 1 188 ? -6.928 1.549 -8.308 1.00 94.44 188 LYS A O 1
ATOM 1503 N N . ASP A 1 189 ? -5.758 -0.364 -8.272 1.00 95.38 189 ASP A N 1
ATOM 1504 C CA . ASP A 1 189 ? -5.525 -0.328 -6.828 1.00 95.38 189 ASP A CA 1
ATOM 1505 C C . ASP A 1 189 ? -4.517 0.746 -6.456 1.00 95.38 189 ASP A C 1
ATOM 1507 O O . ASP A 1 189 ? -4.739 1.520 -5.536 1.00 95.38 189 ASP A O 1
ATOM 1511 N N . ILE A 1 190 ? -3.432 0.835 -7.216 1.00 95.81 190 ILE A N 1
ATOM 1512 C CA . ILE A 1 190 ? -2.375 1.817 -6.976 1.00 95.81 190 ILE A CA 1
ATOM 1513 C C . ILE A 1 190 ? -2.891 3.239 -7.197 1.00 95.81 190 ILE A C 1
ATOM 1515 O O . ILE A 1 190 ? -2.562 4.143 -6.434 1.00 95.81 190 ILE A O 1
ATOM 1519 N N . GLU A 1 191 ? -3.738 3.421 -8.207 1.00 95.06 191 GLU A N 1
ATOM 1520 C CA . GLU A 1 191 ? -4.426 4.681 -8.461 1.00 95.06 191 GLU A CA 1
ATOM 1521 C C . GLU A 1 191 ? -5.370 5.064 -7.315 1.00 95.06 191 GLU A C 1
ATOM 1523 O O . GLU A 1 191 ? -5.457 6.232 -6.946 1.00 95.06 191 GLU A O 1
ATOM 1528 N N . GLU A 1 192 ? -6.039 4.093 -6.698 1.00 95.62 192 GLU A N 1
ATOM 1529 C CA . GLU A 1 192 ? -6.875 4.375 -5.536 1.00 95.62 192 GLU A CA 1
ATOM 1530 C C . GLU A 1 192 ? -6.038 4.704 -4.296 1.00 95.62 192 GLU A C 1
ATOM 1532 O O . GLU A 1 192 ? -6.307 5.693 -3.620 1.00 95.62 192 GLU A O 1
ATOM 1537 N N . VAL A 1 193 ? -4.959 3.956 -4.039 1.00 95.88 193 VAL A N 1
ATOM 1538 C CA . VAL A 1 193 ? -4.010 4.265 -2.957 1.00 95.88 193 VAL A CA 1
ATOM 1539 C C . VAL A 1 193 ? -3.433 5.674 -3.132 1.00 95.88 193 VAL A C 1
ATOM 1541 O O . VAL A 1 193 ? -3.339 6.412 -2.155 1.00 95.88 193 VAL A O 1
ATOM 1544 N N . ARG A 1 194 ? -3.122 6.098 -4.367 1.00 95.69 194 ARG A N 1
ATOM 1545 C CA . ARG A 1 194 ? -2.682 7.470 -4.682 1.00 95.69 194 ARG A CA 1
ATOM 1546 C C . ARG A 1 194 ? -3.698 8.513 -4.211 1.00 95.69 194 ARG A C 1
ATOM 1548 O O . ARG A 1 194 ? -3.304 9.492 -3.583 1.00 95.69 194 ARG A O 1
ATOM 1555 N N . LYS A 1 195 ? -4.988 8.294 -4.481 1.00 93.62 195 LYS A N 1
ATOM 1556 C CA . LYS A 1 195 ? -6.076 9.193 -4.059 1.00 93.62 195 LYS A CA 1
ATOM 1557 C C . LYS A 1 195 ? -6.264 9.206 -2.541 1.00 93.62 195 LYS A C 1
ATOM 1559 O O . LYS A 1 195 ? -6.556 10.256 -1.978 1.00 93.62 195 LYS A O 1
ATOM 1564 N N . MET A 1 196 ? -6.069 8.068 -1.874 1.00 92.12 196 MET A N 1
ATOM 1565 C CA . MET A 1 196 ? -6.228 7.943 -0.419 1.00 92.12 196 MET A CA 1
ATOM 1566 C C . MET A 1 196 ? -5.179 8.719 0.386 1.00 92.12 196 MET A C 1
ATOM 1568 O O . MET A 1 196 ? -5.447 9.090 1.520 1.00 92.12 196 MET A O 1
ATOM 1572 N N . VAL A 1 197 ? -3.999 8.994 -0.175 1.00 90.62 197 VAL A N 1
ATOM 1573 C CA . VAL A 1 197 ? -2.932 9.746 0.517 1.00 90.62 197 VAL A CA 1
ATOM 1574 C C . VAL A 1 197 ? -3.272 11.248 0.638 1.00 90.62 197 VAL A C 1
ATOM 1576 O O . VAL A 1 197 ? -2.544 11.988 1.294 1.00 90.62 197 VAL A O 1
ATOM 1579 N N . GLU A 1 198 ? -4.387 11.704 0.043 1.00 87.56 198 GLU A N 1
ATOM 1580 C CA . GLU A 1 198 ? -4.890 13.091 0.102 1.00 87.56 198 GLU A CA 1
ATOM 1581 C C . GLU A 1 198 ? -3.837 14.136 -0.324 1.00 87.56 198 GLU A C 1
ATOM 1583 O O . GLU A 1 198 ? -3.828 15.278 0.130 1.00 87.56 198 GLU A O 1
ATOM 1588 N N . LEU A 1 199 ? -2.932 13.740 -1.223 1.00 91.50 199 LEU A N 1
ATOM 1589 C CA . LEU A 1 199 ? -1.962 14.620 -1.862 1.00 91.50 199 LEU A CA 1
ATOM 1590 C C . LEU A 1 199 ? -2.324 14.786 -3.336 1.00 91.50 199 LEU A C 1
ATOM 1592 O O . LEU A 1 199 ? -2.608 13.814 -4.038 1.00 91.50 199 LEU A O 1
ATOM 1596 N N . GLU A 1 200 ? -2.238 16.018 -3.831 1.00 91.69 200 GLU A N 1
ATOM 1597 C CA . GLU A 1 200 ? -2.297 16.313 -5.263 1.00 91.69 200 GLU A CA 1
ATOM 1598 C C . GLU A 1 200 ? -1.008 15.832 -5.937 1.00 91.69 200 GLU A C 1
ATOM 1600 O O . GLU A 1 200 ? -0.043 16.586 -6.104 1.00 91.69 200 GLU A O 1
ATOM 1605 N N . LEU A 1 201 ? -0.977 14.538 -6.246 1.00 94.19 201 LEU A N 1
ATOM 1606 C CA . LEU A 1 201 ? 0.108 13.882 -6.961 1.00 94.19 201 LEU A CA 1
ATOM 1607 C C . LEU A 1 201 ? -0.227 13.844 -8.458 1.00 94.19 201 LEU A C 1
ATOM 1609 O O . LEU A 1 201 ? -1.381 13.594 -8.800 1.00 94.19 201 LEU A O 1
ATOM 1613 N N . PRO A 1 202 ? 0.736 14.032 -9.370 1.00 94.50 202 PRO A N 1
ATOM 1614 C CA . PRO A 1 202 ? 0.501 13.782 -10.787 1.00 94.50 202 PRO A CA 1
ATOM 1615 C C . PRO A 1 202 ? 0.246 12.291 -11.055 1.00 94.50 202 PRO A C 1
ATOM 1617 O O . PRO A 1 202 ? 0.633 11.421 -10.265 1.00 94.50 202 PRO A O 1
ATOM 1620 N N . GLU A 1 203 ? -0.397 11.983 -12.181 1.00 94.00 203 GLU A N 1
ATOM 1621 C CA . GLU A 1 203 ? -0.551 10.597 -12.632 1.00 94.00 203 GLU A CA 1
ATOM 1622 C C . GLU A 1 203 ? 0.808 9.959 -12.948 1.00 94.00 203 GLU A C 1
ATOM 1624 O O . GLU A 1 203 ? 1.777 10.633 -13.301 1.00 94.00 203 GLU A O 1
ATOM 1629 N N . VAL A 1 204 ? 0.890 8.633 -12.817 1.00 94.25 204 VAL A N 1
ATOM 1630 C CA . VAL A 1 204 ? 2.087 7.876 -13.197 1.00 94.25 204 VAL A CA 1
ATOM 1631 C C . VAL A 1 204 ? 2.070 7.615 -14.708 1.00 94.25 204 VAL A C 1
ATOM 1633 O O . VAL A 1 204 ? 1.154 6.929 -15.174 1.00 94.25 204 VAL A O 1
ATOM 1636 N N . PRO A 1 205 ? 3.089 8.061 -15.473 1.00 95.06 205 PRO A N 1
ATOM 1637 C CA . PRO A 1 205 ? 3.176 7.765 -16.898 1.00 95.06 205 PRO A CA 1
ATOM 1638 C C . PRO A 1 205 ? 3.308 6.261 -17.149 1.00 95.06 205 PRO A C 1
ATOM 1640 O O . PRO A 1 205 ? 4.290 5.607 -16.777 1.00 95.06 205 PRO A O 1
ATOM 1643 N N . GLU A 1 206 ? 2.277 5.698 -17.773 1.00 94.19 206 GLU A N 1
ATOM 1644 C CA . GLU A 1 206 ? 2.128 4.253 -17.920 1.00 94.19 206 GLU A CA 1
ATOM 1645 C C . GLU A 1 206 ? 3.246 3.656 -18.786 1.00 94.19 206 GLU A C 1
ATOM 1647 O O . GLU A 1 206 ? 3.863 2.668 -18.391 1.00 94.19 206 GLU A O 1
ATOM 1652 N N . ASN A 1 207 ? 3.575 4.311 -19.902 1.00 95.06 207 ASN A N 1
ATOM 1653 C CA . ASN A 1 207 ? 4.674 3.951 -20.802 1.00 95.06 207 ASN A CA 1
ATOM 1654 C C . ASN A 1 207 ? 6.021 3.819 -20.067 1.00 95.06 207 ASN A C 1
ATOM 1656 O O . ASN A 1 207 ? 6.758 2.860 -20.299 1.00 95.06 207 ASN A O 1
ATOM 1660 N N . VAL A 1 208 ? 6.325 4.744 -19.153 1.00 96.62 208 VAL A N 1
ATOM 1661 C CA . VAL A 1 208 ? 7.578 4.736 -18.389 1.00 96.62 208 VAL A CA 1
ATOM 1662 C C . VAL A 1 208 ? 7.586 3.597 -17.374 1.00 96.62 208 VAL A C 1
ATOM 1664 O O . VAL A 1 208 ? 8.551 2.835 -17.317 1.00 96.62 208 VAL A O 1
ATOM 1667 N N . SER A 1 209 ? 6.502 3.433 -16.606 1.00 96.56 209 SER A N 1
ATOM 1668 C CA . SER A 1 209 ? 6.409 2.356 -15.608 1.00 96.56 209 SER A CA 1
ATOM 1669 C C . SER A 1 209 ? 6.466 0.956 -16.239 1.00 96.56 209 SER A C 1
ATOM 1671 O O . SER A 1 209 ? 7.134 0.074 -15.704 1.00 96.56 209 SER A O 1
ATOM 1673 N N . GLN A 1 210 ? 5.842 0.758 -17.408 1.00 96.69 210 GLN A N 1
ATOM 1674 C CA . GLN A 1 210 ? 5.895 -0.499 -18.165 1.00 96.69 210 GLN A CA 1
ATOM 1675 C C . GLN A 1 210 ? 7.297 -0.790 -18.702 1.00 96.69 210 GLN A C 1
ATOM 1677 O O . GLN A 1 210 ? 7.801 -1.902 -18.541 1.00 96.69 210 GLN A O 1
ATOM 1682 N N . ALA A 1 211 ? 7.944 0.204 -19.319 1.00 96.62 211 ALA A N 1
ATOM 1683 C CA . ALA A 1 211 ? 9.298 0.046 -19.841 1.00 96.62 211 ALA A CA 1
ATOM 1684 C C . ALA A 1 211 ? 10.300 -0.271 -18.722 1.00 96.62 211 ALA A C 1
ATOM 1686 O O . ALA A 1 211 ? 11.162 -1.133 -18.892 1.00 96.62 211 ALA A O 1
ATOM 1687 N N . LEU A 1 212 ? 10.157 0.379 -17.564 1.00 97.44 212 LEU A N 1
ATOM 1688 C CA . LEU A 1 212 ? 10.995 0.124 -16.399 1.00 97.44 212 LEU A CA 1
ATOM 1689 C C . LEU A 1 212 ? 10.772 -1.277 -15.816 1.00 97.44 212 LEU A C 1
ATOM 1691 O O . LEU A 1 212 ? 11.751 -1.974 -15.561 1.00 97.44 212 LEU A O 1
ATOM 1695 N N . ALA A 1 213 ? 9.516 -1.711 -15.665 1.00 96.50 213 ALA A N 1
ATOM 1696 C CA . ALA A 1 213 ? 9.191 -3.061 -15.198 1.00 96.50 213 ALA A CA 1
ATOM 1697 C C . ALA A 1 213 ? 9.813 -4.127 -16.109 1.00 96.50 213 ALA A C 1
ATOM 1699 O O . ALA A 1 213 ? 10.538 -5.001 -15.638 1.00 96.50 213 ALA A O 1
ATOM 1700 N N . LYS A 1 214 ? 9.638 -3.992 -17.429 1.00 95.69 214 LYS A N 1
ATOM 1701 C CA . LYS A 1 214 ? 10.237 -4.899 -18.417 1.00 95.69 214 LYS A CA 1
ATOM 1702 C C . LYS A 1 214 ? 11.768 -4.903 -18.347 1.00 95.69 214 LYS A C 1
ATOM 1704 O O . LYS A 1 214 ? 12.390 -5.960 -18.403 1.00 95.69 214 LYS A O 1
ATOM 1709 N N . ALA A 1 215 ? 12.390 -3.733 -18.200 1.00 95.06 215 ALA A N 1
ATOM 1710 C CA . ALA A 1 215 ? 13.841 -3.628 -18.052 1.00 95.06 215 ALA A CA 1
ATOM 1711 C C . ALA A 1 215 ? 14.349 -4.335 -16.783 1.00 95.06 215 ALA A C 1
ATOM 1713 O O . ALA A 1 215 ? 15.402 -4.972 -16.817 1.00 95.06 215 ALA A O 1
ATOM 1714 N N . MET A 1 216 ? 13.597 -4.254 -15.683 1.00 94.88 216 MET A N 1
ATOM 1715 C CA . MET A 1 216 ? 13.902 -4.950 -14.434 1.00 94.88 216 MET A CA 1
ATOM 1716 C C . MET A 1 216 ? 13.727 -6.469 -14.546 1.00 94.88 216 MET A C 1
ATOM 1718 O O . MET A 1 216 ? 14.587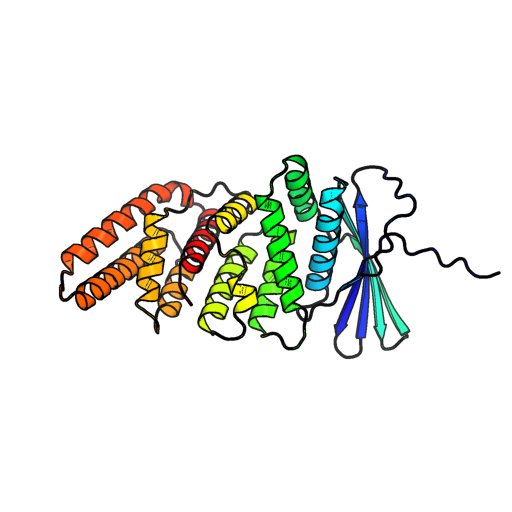 -7.204 -14.069 1.00 94.88 216 MET A O 1
ATOM 1722 N N . GLU A 1 217 ? 12.684 -6.958 -15.222 1.00 93.38 217 GLU A N 1
ATOM 1723 C CA . GLU A 1 217 ? 12.479 -8.398 -15.467 1.00 93.38 217 GLU A CA 1
ATOM 1724 C C . GLU A 1 217 ? 13.644 -9.042 -16.238 1.00 93.38 217 GLU A C 1
ATOM 1726 O O . GLU A 1 217 ? 14.043 -10.176 -15.954 1.00 93.38 217 GLU A O 1
ATOM 1731 N N . LEU A 1 218 ? 14.233 -8.305 -17.187 1.00 91.50 218 LEU A N 1
ATOM 1732 C CA . LEU A 1 218 ? 15.429 -8.731 -17.924 1.00 91.50 218 LEU A CA 1
ATOM 1733 C C . LEU A 1 218 ? 16.688 -8.784 -17.038 1.00 91.50 218 LEU A C 1
ATOM 1735 O O . LEU A 1 218 ? 17.709 -9.344 -17.440 1.00 91.50 218 LEU A O 1
ATOM 1739 N N . ASP A 1 219 ? 16.653 -8.214 -15.831 1.00 87.94 219 ASP A N 1
ATOM 1740 C CA . ASP A 1 219 ? 17.732 -8.242 -14.842 1.00 87.94 219 ASP A CA 1
ATOM 1741 C C . ASP A 1 219 ? 17.425 -9.180 -13.672 1.00 87.94 219 ASP A C 1
ATOM 1743 O O . ASP A 1 219 ? 17.578 -8.812 -12.511 1.00 87.94 219 ASP A O 1
ATOM 1747 N N . LYS A 1 220 ? 17.037 -10.429 -13.967 1.00 81.19 220 LYS A N 1
ATOM 1748 C CA . LYS A 1 220 ? 16.571 -11.433 -12.984 1.00 81.19 220 LYS A CA 1
ATOM 1749 C C . LYS A 1 220 ? 17.385 -11.530 -11.684 1.00 81.19 220 LYS A C 1
ATOM 1751 O O . LYS A 1 220 ? 16.808 -11.769 -10.632 1.00 81.19 220 LYS A O 1
ATOM 1756 N N . LYS A 1 221 ? 18.711 -11.353 -11.737 1.00 82.44 221 LYS A N 1
ATOM 1757 C CA . LYS A 1 221 ? 19.601 -11.416 -10.556 1.00 82.44 221 LYS A CA 1
ATOM 1758 C C . LYS A 1 221 ? 19.954 -10.048 -9.951 1.00 82.44 221 LYS A C 1
ATOM 1760 O O . LYS A 1 221 ? 20.525 -10.003 -8.868 1.00 82.44 221 LYS A O 1
ATOM 1765 N N . GLY A 1 222 ? 19.673 -8.950 -10.651 1.00 89.38 222 GLY A N 1
ATOM 1766 C CA . GLY A 1 222 ? 20.102 -7.593 -10.292 1.00 89.38 222 GLY A CA 1
ATOM 1767 C C . GLY A 1 222 ? 18.965 -6.590 -10.089 1.00 89.38 222 GLY A C 1
ATOM 1768 O O . GLY A 1 222 ? 19.222 -5.489 -9.597 1.00 89.38 222 GLY A O 1
ATOM 1769 N N . TRP A 1 223 ? 17.718 -6.959 -10.399 1.00 94.00 223 TRP A N 1
ATOM 1770 C CA . TRP A 1 223 ? 16.580 -6.041 -10.382 1.00 94.00 223 TRP A CA 1
ATOM 1771 C C . TRP A 1 223 ? 16.371 -5.392 -9.012 1.00 94.00 223 TRP A C 1
ATOM 1773 O O . TRP A 1 223 ? 16.152 -4.187 -8.947 1.00 94.00 223 TRP A O 1
ATOM 1783 N N . MET A 1 224 ? 16.547 -6.142 -7.916 1.00 94.81 224 MET A N 1
ATOM 1784 C CA . MET A 1 224 ? 16.394 -5.607 -6.560 1.00 94.81 224 MET A CA 1
ATOM 1785 C C . MET A 1 224 ? 17.451 -4.537 -6.240 1.00 94.81 224 MET A C 1
ATOM 1787 O O . MET A 1 224 ? 17.156 -3.554 -5.560 1.00 94.81 224 MET A O 1
ATOM 1791 N N . ASN A 1 225 ? 18.668 -4.659 -6.786 1.00 94.81 225 ASN A N 1
ATOM 1792 C CA . ASN A 1 225 ? 19.703 -3.632 -6.631 1.00 94.81 225 ASN A CA 1
ATOM 1793 C C . ASN A 1 225 ? 19.334 -2.355 -7.394 1.00 94.81 225 ASN A C 1
ATOM 1795 O O . ASN A 1 225 ? 19.567 -1.255 -6.897 1.00 94.81 225 ASN A O 1
ATOM 1799 N N . GLN A 1 226 ? 18.747 -2.483 -8.588 1.00 94.81 226 GLN A N 1
ATOM 1800 C CA . GLN A 1 226 ? 18.244 -1.329 -9.342 1.00 94.81 226 GLN A CA 1
ATOM 1801 C C . GLN A 1 226 ? 17.050 -0.682 -8.639 1.00 94.81 226 GLN A C 1
ATOM 1803 O O . GLN A 1 226 ? 16.995 0.537 -8.513 1.00 94.81 226 GLN A O 1
ATOM 1808 N N . PHE A 1 227 ? 16.135 -1.496 -8.119 1.00 96.31 227 PHE A N 1
ATOM 1809 C CA . PHE A 1 227 ? 14.981 -1.041 -7.359 1.00 96.31 227 PHE A CA 1
ATOM 1810 C C . PHE A 1 227 ? 15.402 -0.259 -6.109 1.00 96.31 227 PHE A C 1
ATOM 1812 O O . PHE A 1 227 ? 14.964 0.868 -5.910 1.00 96.31 227 PHE A O 1
ATOM 1819 N N . THR A 1 228 ? 16.358 -0.789 -5.340 1.00 95.69 228 THR A N 1
ATOM 1820 C CA . THR A 1 228 ? 16.923 -0.114 -4.157 1.00 95.69 228 THR A CA 1
ATOM 1821 C C . THR A 1 228 ? 17.583 1.225 -4.511 1.00 95.69 228 THR A C 1
ATOM 1823 O O . THR A 1 228 ? 17.536 2.174 -3.732 1.00 95.69 228 THR A O 1
ATOM 1826 N N . ARG A 1 229 ? 18.192 1.354 -5.700 1.00 96.12 229 ARG A N 1
ATOM 1827 C CA . ARG A 1 229 ? 18.732 2.647 -6.163 1.00 96.12 229 ARG A CA 1
ATOM 1828 C C . ARG A 1 229 ? 17.629 3.669 -6.416 1.00 96.12 229 ARG A C 1
ATOM 1830 O O . ARG A 1 229 ? 17.803 4.829 -6.062 1.00 96.12 229 ARG A O 1
ATOM 1837 N N . LEU A 1 230 ? 16.507 3.247 -6.999 1.00 97.31 230 LEU A N 1
ATOM 1838 C CA . LEU A 1 230 ? 15.350 4.119 -7.201 1.00 97.31 230 LEU A CA 1
ATOM 1839 C C . LEU A 1 230 ? 14.704 4.500 -5.866 1.00 97.31 230 LEU A C 1
ATOM 1841 O O . LEU A 1 230 ? 14.440 5.678 -5.642 1.00 97.31 230 LEU A O 1
ATOM 1845 N N . GLU A 1 231 ? 14.525 3.537 -4.956 1.00 95.00 231 GLU A N 1
ATOM 1846 C CA . GLU A 1 231 ? 14.043 3.755 -3.584 1.00 95.00 231 GLU A CA 1
ATOM 1847 C C . GLU A 1 231 ? 14.852 4.859 -2.884 1.00 95.00 231 GLU A C 1
ATOM 1849 O O . GLU A 1 231 ? 14.280 5.763 -2.266 1.00 95.00 231 GLU A O 1
ATOM 1854 N N . ASN A 1 232 ? 16.179 4.812 -3.024 1.00 95.50 232 ASN A N 1
ATOM 1855 C CA . ASN A 1 232 ? 17.118 5.722 -2.370 1.00 95.50 232 ASN A CA 1
ATOM 1856 C C . ASN A 1 232 ? 17.368 7.034 -3.125 1.00 95.50 232 ASN A C 1
ATOM 1858 O O . ASN A 1 232 ? 18.163 7.843 -2.654 1.00 95.50 232 ASN A O 1
ATOM 1862 N N . ALA A 1 233 ? 16.702 7.274 -4.259 1.00 95.88 233 ALA A N 1
ATOM 1863 C CA . ALA A 1 233 ? 16.807 8.558 -4.943 1.00 95.88 233 ALA A CA 1
ATOM 1864 C C . ALA A 1 233 ? 16.301 9.690 -4.028 1.00 95.88 233 ALA A C 1
ATOM 1866 O O . ALA A 1 233 ? 15.147 9.655 -3.583 1.00 95.88 233 ALA A O 1
ATOM 1867 N N . THR A 1 234 ? 17.158 10.666 -3.735 1.00 92.25 234 THR A N 1
ATOM 1868 C CA . THR A 1 234 ? 16.886 11.785 -2.821 1.00 92.25 234 THR A CA 1
ATOM 1869 C C . THR A 1 234 ? 16.029 12.862 -3.465 1.00 92.25 234 THR A C 1
ATOM 1871 O O . THR A 1 234 ? 15.262 13.522 -2.774 1.00 92.25 234 THR A O 1
ATOM 1874 N N . ASP A 1 235 ? 16.105 12.993 -4.787 1.00 92.69 235 ASP A N 1
ATOM 1875 C CA . ASP A 1 235 ? 15.348 13.971 -5.559 1.00 92.69 235 ASP A CA 1
ATOM 1876 C C . ASP A 1 235 ? 14.873 13.404 -6.905 1.00 92.69 235 ASP A C 1
ATOM 1878 O O . ASP A 1 235 ? 15.260 12.313 -7.350 1.00 92.69 235 ASP A O 1
ATOM 1882 N N . PHE A 1 236 ? 13.990 14.161 -7.557 1.00 93.81 236 PHE A N 1
ATOM 1883 C CA . PHE A 1 236 ? 13.347 13.743 -8.796 1.00 93.81 236 PHE A CA 1
ATOM 1884 C C . PHE A 1 236 ? 14.325 13.656 -9.980 1.00 93.81 236 PHE A C 1
ATOM 1886 O O . PHE A 1 236 ? 14.192 12.772 -10.826 1.00 93.81 236 PHE A O 1
ATOM 1893 N N . SER A 1 237 ? 15.349 14.510 -10.027 1.00 93.12 237 SER A N 1
ATOM 1894 C CA . SER A 1 237 ? 16.362 14.501 -11.092 1.00 93.12 237 SER A CA 1
ATOM 1895 C C . SER A 1 237 ? 17.240 13.251 -11.022 1.00 93.12 237 SER A C 1
ATOM 1897 O O . SER A 1 237 ? 17.522 12.615 -12.047 1.00 93.12 237 SER A O 1
ATOM 1899 N N . GLN A 1 238 ? 17.633 12.854 -9.811 1.00 95.00 238 GLN A N 1
ATOM 1900 C CA . GLN A 1 238 ? 18.353 11.613 -9.564 1.00 95.00 238 GLN A CA 1
ATOM 1901 C C . GLN A 1 238 ? 17.499 10.396 -9.942 1.00 95.00 238 GLN A C 1
ATOM 1903 O O . GLN A 1 238 ? 17.993 9.492 -10.623 1.00 95.00 238 GLN A O 1
ATOM 1908 N N . LEU A 1 239 ? 16.209 10.396 -9.577 1.00 96.69 239 LEU A N 1
ATOM 1909 C CA . LEU A 1 239 ? 15.278 9.327 -9.947 1.00 96.69 239 LEU A CA 1
ATOM 1910 C C . LEU A 1 239 ? 15.191 9.165 -11.472 1.00 96.69 239 LEU A C 1
ATOM 1912 O O . LEU A 1 239 ? 15.365 8.054 -11.973 1.00 96.69 239 LEU A O 1
ATOM 1916 N N . ILE A 1 240 ? 14.987 10.257 -12.219 1.00 95.56 240 ILE A N 1
ATOM 1917 C CA . ILE A 1 240 ? 14.928 10.230 -13.692 1.00 95.56 240 ILE A CA 1
ATOM 1918 C C . ILE A 1 240 ? 16.220 9.656 -14.278 1.00 95.56 240 ILE A C 1
ATOM 1920 O O . ILE A 1 240 ? 16.165 8.806 -15.167 1.00 95.56 240 ILE A O 1
ATOM 1924 N N . SER A 1 241 ? 17.377 10.077 -13.764 1.00 95.56 241 SER A N 1
ATOM 1925 C CA . SER A 1 241 ? 18.683 9.612 -14.246 1.00 95.56 241 SER A CA 1
ATOM 1926 C C . SER A 1 241 ? 18.856 8.099 -14.067 1.00 95.56 241 SER A C 1
ATOM 1928 O O . SER A 1 241 ? 19.344 7.410 -14.967 1.00 95.56 241 SER A O 1
ATOM 1930 N N . TYR A 1 242 ? 18.411 7.553 -12.931 1.00 96.88 242 TYR A N 1
ATOM 1931 C CA . TYR A 1 242 ? 18.407 6.108 -12.701 1.00 96.88 242 TYR A CA 1
ATOM 1932 C C . TYR A 1 242 ? 17.416 5.374 -13.606 1.00 96.88 242 TYR A C 1
ATOM 1934 O O . TYR A 1 242 ? 17.779 4.346 -14.179 1.00 96.88 242 TYR A O 1
ATOM 1942 N N . ILE A 1 243 ? 16.204 5.904 -13.792 1.00 96.94 243 ILE A N 1
ATOM 1943 C CA . ILE A 1 243 ? 15.200 5.324 -14.695 1.00 96.94 243 ILE A CA 1
ATOM 1944 C C . ILE A 1 243 ? 15.732 5.270 -16.132 1.00 96.94 243 ILE A C 1
ATOM 1946 O O . ILE A 1 243 ? 15.676 4.213 -16.760 1.00 96.94 243 ILE A O 1
ATOM 1950 N N . GLU A 1 244 ? 16.306 6.369 -16.635 1.00 96.31 244 GLU A N 1
ATOM 1951 C CA . GLU A 1 244 ? 16.900 6.445 -17.975 1.00 96.31 244 GLU A CA 1
ATOM 1952 C C . GLU A 1 244 ? 17.992 5.378 -18.149 1.00 96.31 244 GLU A C 1
ATOM 1954 O O . GLU A 1 244 ? 18.000 4.634 -19.135 1.00 96.31 244 GLU A O 1
ATOM 1959 N N . HIS A 1 245 ? 18.879 5.235 -17.159 1.00 95.38 245 HIS A N 1
ATOM 1960 C CA . HIS A 1 245 ? 19.942 4.234 -17.190 1.00 95.38 245 HIS A CA 1
ATOM 1961 C C . HIS A 1 245 ? 19.408 2.792 -17.206 1.00 95.38 245 HIS A C 1
ATOM 1963 O O . HIS A 1 245 ? 19.875 1.971 -18.002 1.00 95.38 245 HIS A O 1
ATOM 1969 N N . ILE A 1 246 ? 18.436 2.474 -16.343 1.00 96.19 246 ILE A N 1
ATOM 1970 C CA . ILE A 1 246 ? 17.859 1.125 -16.235 1.00 96.19 246 ILE A CA 1
ATOM 1971 C C . ILE A 1 246 ? 17.118 0.761 -17.526 1.00 96.19 246 ILE A C 1
ATOM 1973 O O . ILE A 1 246 ? 17.366 -0.305 -18.090 1.00 96.19 246 ILE A O 1
ATOM 1977 N N . ILE A 1 247 ? 16.266 1.657 -18.035 1.00 95.88 247 ILE A N 1
ATOM 1978 C CA . ILE A 1 247 ? 15.495 1.434 -19.265 1.00 95.88 247 ILE A CA 1
ATOM 1979 C C . ILE A 1 247 ? 16.421 1.269 -20.475 1.00 95.88 247 ILE A C 1
ATOM 1981 O O . ILE A 1 247 ? 16.236 0.340 -21.260 1.00 95.88 247 ILE A O 1
ATOM 1985 N N . SER A 1 248 ? 17.447 2.117 -20.612 1.00 94.69 248 SER A N 1
ATOM 1986 C CA . SER A 1 248 ? 18.433 2.016 -21.699 1.00 94.69 248 SER A CA 1
ATOM 1987 C C . SER A 1 248 ? 19.119 0.647 -21.712 1.00 94.69 248 SER A C 1
ATOM 1989 O O . SER A 1 248 ? 19.184 -0.023 -22.745 1.00 94.69 248 SER A O 1
ATOM 1991 N N . ARG A 1 249 ? 19.556 0.167 -20.539 1.00 92.62 249 ARG A N 1
ATOM 1992 C CA . ARG A 1 249 ? 20.140 -1.174 -20.401 1.00 92.62 249 ARG A CA 1
ATOM 1993 C C . ARG A 1 249 ? 19.147 -2.286 -20.726 1.00 92.62 249 ARG A C 1
ATOM 1995 O O . ARG A 1 249 ? 19.539 -3.251 -21.378 1.00 92.62 249 ARG A O 1
ATOM 2002 N N . GLY A 1 250 ? 17.893 -2.154 -20.299 1.00 92.50 250 GLY A N 1
ATOM 2003 C CA . GLY A 1 250 ? 16.827 -3.106 -20.616 1.00 92.50 250 GLY A CA 1
ATOM 2004 C C . GLY A 1 250 ? 16.594 -3.236 -22.121 1.00 92.50 250 GLY A C 1
ATOM 2005 O O . GLY A 1 250 ? 16.647 -4.342 -22.654 1.00 92.50 250 GLY A O 1
ATOM 2006 N N . TYR A 1 251 ? 16.435 -2.110 -22.824 1.00 92.00 251 TYR A N 1
ATOM 2007 C CA . TYR A 1 251 ? 16.291 -2.107 -24.283 1.00 92.00 251 TYR A CA 1
ATOM 2008 C C . TYR A 1 251 ? 17.502 -2.709 -24.988 1.00 92.00 251 TYR A C 1
ATOM 2010 O O . TYR A 1 251 ? 17.338 -3.488 -25.923 1.00 92.00 251 TYR A O 1
ATOM 2018 N N . TYR A 1 252 ? 18.714 -2.379 -24.540 1.00 91.69 252 TYR A N 1
ATOM 2019 C CA . TYR A 1 252 ? 19.923 -2.944 -25.130 1.00 91.69 252 TYR A CA 1
ATOM 2020 C C . TYR A 1 252 ? 19.969 -4.474 -24.999 1.00 91.69 252 TYR A C 1
ATOM 2022 O O . TYR A 1 252 ? 20.262 -5.155 -25.979 1.00 91.69 252 TYR A O 1
ATOM 2030 N N . ARG A 1 253 ? 19.615 -5.024 -23.828 1.00 90.56 253 ARG A N 1
ATOM 2031 C CA . ARG A 1 253 ? 19.525 -6.480 -23.620 1.00 90.56 253 ARG A CA 1
ATOM 2032 C C . ARG A 1 253 ? 18.473 -7.124 -24.521 1.00 90.56 253 ARG A C 1
ATOM 2034 O O . ARG A 1 253 ? 18.767 -8.119 -25.171 1.00 90.56 253 ARG A O 1
ATOM 2041 N N . GLU A 1 254 ? 17.285 -6.529 -24.621 1.00 89.50 254 GLU A N 1
ATOM 2042 C CA . GLU A 1 254 ? 16.223 -7.038 -25.499 1.00 89.50 254 GLU A CA 1
ATOM 2043 C C . GLU A 1 254 ? 16.650 -7.051 -26.976 1.00 89.50 254 GLU A C 1
ATOM 2045 O O . GLU A 1 254 ? 16.341 -7.984 -27.717 1.00 89.50 254 GLU A O 1
ATOM 2050 N N . LEU A 1 255 ? 17.351 -6.011 -27.429 1.00 88.50 255 LEU A N 1
ATOM 2051 C CA . LEU A 1 255 ? 17.871 -5.958 -28.791 1.00 88.50 255 LEU A CA 1
ATOM 2052 C C . LEU A 1 255 ? 18.953 -7.025 -29.006 1.00 88.50 255 LEU A C 1
ATOM 2054 O O . LEU A 1 255 ? 18.925 -7.717 -30.028 1.00 88.50 255 LEU A O 1
ATOM 2058 N N . GLN A 1 256 ? 19.852 -7.203 -28.033 1.00 88.38 256 GLN A N 1
ATOM 2059 C CA . GLN A 1 256 ? 20.912 -8.210 -28.079 1.00 88.38 256 GLN A CA 1
ATOM 2060 C C . GLN A 1 256 ? 20.339 -9.630 -28.203 1.00 88.38 256 GLN A C 1
ATOM 2062 O O . GLN A 1 256 ? 20.820 -10.404 -29.028 1.00 88.38 256 GLN A O 1
ATOM 2067 N N . GLU A 1 257 ? 19.274 -9.951 -27.463 1.00 87.44 257 GLU A N 1
ATOM 2068 C CA . GLU A 1 257 ? 18.547 -11.226 -27.585 1.00 87.44 257 GLU A CA 1
ATOM 2069 C C . GLU A 1 257 ? 17.929 -11.425 -28.981 1.00 87.44 257 GLU A C 1
ATOM 2071 O O . GLU A 1 257 ? 17.829 -12.550 -29.465 1.00 87.44 257 GLU A O 1
ATOM 2076 N N . LYS A 1 258 ? 17.568 -10.334 -29.668 1.00 87.94 258 LYS A N 1
ATOM 2077 C CA . LYS A 1 258 ? 17.048 -10.332 -31.049 1.00 87.94 258 LYS A CA 1
ATOM 2078 C C . LYS A 1 258 ? 18.147 -10.227 -32.117 1.00 87.94 258 LYS A C 1
ATOM 2080 O O . LYS A 1 258 ? 17.839 -9.984 -33.285 1.00 87.94 258 LYS A O 1
ATOM 2085 N N . GLY A 1 259 ? 19.420 -10.361 -31.738 1.00 83.62 259 GLY A N 1
ATOM 2086 C CA . GLY A 1 259 ? 20.562 -10.299 -32.656 1.00 83.62 259 GLY A CA 1
ATOM 2087 C C . GLY A 1 259 ? 20.861 -8.902 -33.214 1.00 83.62 259 GLY A C 1
ATOM 2088 O O . GLY A 1 259 ? 21.549 -8.782 -34.225 1.00 83.62 259 GLY A O 1
ATOM 2089 N N . ARG A 1 260 ? 20.349 -7.834 -32.590 1.00 78.12 260 ARG A N 1
ATOM 2090 C CA . ARG A 1 260 ? 20.606 -6.437 -32.976 1.00 78.12 260 ARG A CA 1
ATOM 2091 C C . ARG A 1 260 ? 21.293 -5.730 -31.808 1.00 78.12 260 ARG A C 1
ATOM 2093 O O . ARG A 1 260 ? 20.741 -5.676 -30.729 1.00 78.12 260 ARG A O 1
ATOM 2100 N N . ALA A 1 261 ? 22.483 -5.166 -31.975 1.00 75.19 261 ALA A N 1
ATOM 2101 C CA . ALA A 1 261 ? 23.175 -4.466 -30.882 1.00 75.19 261 ALA A CA 1
ATOM 2102 C C . ALA A 1 261 ? 23.218 -2.951 -31.137 1.00 75.19 261 ALA A C 1
ATOM 2104 O O . ALA A 1 261 ? 24.284 -2.380 -31.351 1.00 75.19 261 ALA A O 1
ATOM 2105 N N . ASP A 1 262 ? 22.053 -2.292 -31.145 1.00 86.31 262 ASP A N 1
ATOM 2106 C CA 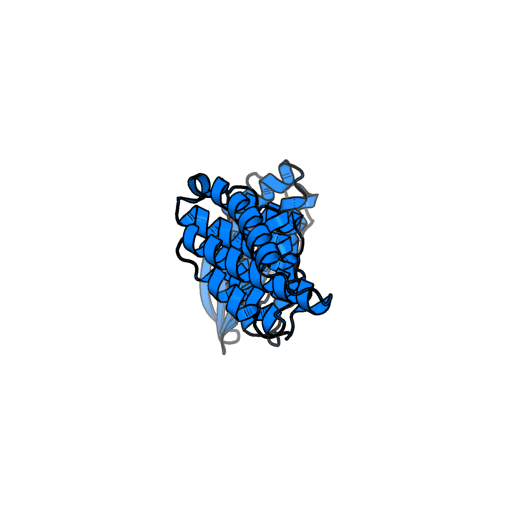. ASP A 1 262 ? 21.968 -0.840 -31.362 1.00 86.31 262 ASP A CA 1
ATOM 2107 C C . ASP A 1 262 ? 21.835 -0.068 -30.040 1.00 86.31 262 ASP A C 1
ATOM 2109 O O . ASP A 1 262 ? 20.743 0.168 -29.514 1.00 86.31 262 ASP A O 1
ATOM 2113 N N . ILE A 1 263 ? 22.986 0.354 -29.511 1.00 88.06 263 ILE A N 1
ATOM 2114 C CA . ILE A 1 263 ? 23.074 1.179 -28.299 1.00 88.06 263 ILE A CA 1
ATOM 2115 C C . ILE A 1 263 ? 22.420 2.551 -28.514 1.00 88.06 263 ILE A C 1
ATOM 2117 O O . ILE A 1 263 ? 21.787 3.074 -27.597 1.00 88.06 263 ILE A O 1
ATOM 2121 N N . ARG A 1 264 ? 22.541 3.144 -29.712 1.00 89.00 264 ARG A N 1
ATOM 2122 C CA . ARG A 1 264 ? 22.003 4.488 -29.982 1.00 89.00 264 ARG A CA 1
ATOM 2123 C C . ARG A 1 264 ? 20.484 4.469 -29.926 1.00 89.00 264 ARG A C 1
ATOM 2125 O O . ARG A 1 264 ? 19.891 5.346 -29.301 1.00 89.00 264 ARG A O 1
ATOM 2132 N N . PHE A 1 265 ? 19.863 3.446 -30.508 1.00 90.12 265 PHE A N 1
ATOM 2133 C CA . PHE A 1 265 ? 18.420 3.256 -30.410 1.00 90.12 265 PHE A CA 1
ATOM 2134 C C . PHE A 1 265 ? 17.963 3.103 -28.952 1.00 90.12 265 PHE A C 1
ATOM 2136 O O . PHE A 1 265 ? 17.036 3.795 -28.529 1.00 90.12 265 PHE A O 1
ATOM 2143 N N . ALA A 1 266 ? 18.632 2.247 -28.170 1.00 89.19 266 ALA A N 1
ATOM 2144 C CA . ALA A 1 266 ? 18.289 2.021 -26.765 1.00 89.19 266 ALA A CA 1
ATOM 2145 C C . ALA A 1 266 ? 18.388 3.309 -25.923 1.00 89.19 266 ALA A C 1
ATOM 2147 O O . ALA A 1 266 ? 17.473 3.628 -25.161 1.00 89.19 266 ALA A O 1
ATOM 2148 N N . MET A 1 267 ? 19.455 4.094 -26.118 1.00 91.31 267 MET A N 1
ATOM 2149 C CA . MET A 1 267 ? 19.635 5.385 -25.447 1.00 91.31 267 MET A CA 1
ATOM 2150 C C . MET A 1 267 ? 18.574 6.410 -25.856 1.00 91.31 267 MET A C 1
ATOM 2152 O O . MET A 1 267 ? 18.034 7.103 -24.996 1.00 91.31 267 MET A O 1
ATOM 2156 N N . ASN A 1 268 ? 18.249 6.502 -27.148 1.00 92.75 268 ASN A N 1
ATOM 2157 C CA . ASN A 1 268 ? 17.247 7.449 -27.638 1.00 92.75 268 ASN A CA 1
ATOM 2158 C C . ASN A 1 268 ? 15.856 7.138 -27.072 1.00 92.75 268 ASN A C 1
ATOM 2160 O O . ASN A 1 268 ? 15.176 8.047 -26.601 1.00 92.75 268 ASN A O 1
ATOM 2164 N N . ARG A 1 269 ? 15.464 5.856 -27.027 1.00 92.19 269 ARG A N 1
ATOM 2165 C CA . ARG A 1 269 ? 14.190 5.438 -26.421 1.00 92.19 269 ARG A CA 1
ATOM 2166 C C . ARG A 1 269 ? 14.124 5.713 -24.925 1.00 92.19 269 ARG A C 1
ATOM 2168 O O . ARG A 1 269 ? 13.095 6.169 -24.434 1.00 92.19 269 ARG A O 1
ATOM 2175 N N . ALA A 1 270 ? 15.210 5.472 -24.195 1.00 92.56 270 ALA A N 1
ATOM 2176 C CA . ALA A 1 270 ? 15.257 5.786 -22.771 1.00 92.56 270 ALA A CA 1
ATOM 2177 C C . ALA A 1 270 ? 15.123 7.295 -22.507 1.00 92.56 270 ALA A C 1
ATOM 2179 O O . ALA A 1 270 ? 14.386 7.688 -21.605 1.00 92.56 270 ALA A O 1
ATOM 2180 N N . ARG A 1 271 ? 15.772 8.139 -23.321 1.00 93.38 271 ARG A N 1
ATOM 2181 C CA . ARG A 1 271 ? 15.677 9.606 -23.217 1.00 93.38 271 ARG A CA 1
ATOM 2182 C C . ARG A 1 271 ? 14.277 10.141 -23.492 1.00 93.38 271 ARG A C 1
ATOM 2184 O O . ARG A 1 271 ? 13.848 11.046 -22.785 1.00 93.38 271 ARG A O 1
ATOM 2191 N N . GLU A 1 272 ? 13.590 9.586 -24.486 1.00 94.06 272 GLU A N 1
ATOM 2192 C CA . GLU A 1 272 ? 12.205 9.936 -24.838 1.00 94.06 272 GLU A CA 1
ATOM 2193 C C . GLU A 1 272 ? 11.229 9.614 -23.691 1.00 94.06 272 GLU A C 1
ATOM 2195 O O . GLU A 1 272 ? 10.365 10.414 -23.334 1.00 94.06 272 GLU A O 1
ATOM 2200 N N . LEU A 1 273 ? 11.407 8.464 -23.037 1.00 93.75 273 LEU A N 1
ATOM 2201 C CA . LEU A 1 273 ? 10.620 8.106 -21.854 1.00 93.75 273 LEU A CA 1
ATOM 2202 C C . LEU A 1 273 ? 10.974 8.987 -20.647 1.00 93.75 273 LEU A C 1
ATOM 2204 O O . LEU A 1 273 ? 10.091 9.440 -19.921 1.00 93.75 273 LEU A O 1
ATOM 2208 N N . ALA A 1 274 ? 12.260 9.282 -20.451 1.00 91.31 274 ALA A N 1
ATOM 2209 C CA . ALA A 1 274 ? 12.717 10.176 -19.394 1.00 91.31 274 ALA A CA 1
ATOM 2210 C C . ALA A 1 274 ? 12.202 11.615 -19.579 1.00 91.31 274 ALA A C 1
ATOM 2212 O O . ALA A 1 274 ? 11.907 12.275 -18.584 1.00 91.31 274 ALA A O 1
ATOM 2213 N N . SER A 1 275 ? 12.040 12.113 -20.814 1.00 92.19 275 SER A N 1
ATOM 2214 C CA . SER A 1 275 ? 11.461 13.444 -21.043 1.00 92.19 275 SER A CA 1
ATOM 2215 C C . SER A 1 275 ? 10.002 13.537 -20.609 1.00 92.19 275 SER A C 1
ATOM 2217 O O . SER A 1 275 ? 9.634 14.572 -20.068 1.00 92.19 275 SER A O 1
ATOM 2219 N N . THR A 1 276 ? 9.220 12.452 -20.715 1.00 92.75 276 THR A N 1
ATOM 2220 C CA . THR A 1 276 ? 7.845 12.415 -20.174 1.00 92.75 276 THR A CA 1
ATOM 2221 C C . THR A 1 276 ? 7.832 12.666 -18.660 1.00 92.75 276 THR A C 1
ATOM 2223 O O . THR A 1 276 ? 6.946 13.331 -18.138 1.00 92.75 276 THR A O 1
ATOM 2226 N N . LEU A 1 277 ? 8.836 12.166 -17.927 1.00 92.00 277 LEU A N 1
ATOM 2227 C CA . LEU A 1 277 ? 8.945 12.420 -16.487 1.00 92.00 277 LEU A CA 1
ATOM 2228 C C . LEU A 1 277 ? 9.370 13.855 -16.174 1.00 92.00 277 LEU A C 1
ATOM 2230 O O . LEU A 1 277 ? 8.926 14.402 -15.171 1.00 92.00 277 LEU A O 1
ATOM 2234 N N . ARG A 1 278 ? 10.211 14.478 -17.008 1.00 90.50 278 ARG A N 1
ATOM 2235 C CA . ARG A 1 278 ? 10.695 15.852 -16.769 1.00 90.50 278 ARG A CA 1
ATOM 2236 C C . ARG A 1 278 ? 9.555 16.871 -16.728 1.00 90.50 278 ARG A C 1
ATOM 2238 O O . ARG A 1 278 ? 9.657 17.844 -15.990 1.00 90.50 278 ARG A O 1
ATOM 2245 N N . GLU A 1 279 ? 8.460 16.613 -17.437 1.00 89.69 279 GLU A N 1
ATOM 2246 C CA . GLU A 1 279 ? 7.244 17.437 -17.402 1.00 89.69 279 GLU A CA 1
ATOM 2247 C C . GLU A 1 279 ? 6.596 17.488 -16.006 1.00 89.69 279 GLU A C 1
ATOM 2249 O O . GLU A 1 279 ? 5.926 18.460 -15.670 1.00 89.69 279 GLU A O 1
ATOM 2254 N N . LEU A 1 280 ? 6.845 16.487 -15.152 1.00 91.62 280 LEU A N 1
ATOM 2255 C CA . LEU A 1 280 ? 6.297 16.407 -13.793 1.00 91.62 280 LEU A CA 1
ATOM 2256 C C . LEU A 1 280 ? 7.161 17.114 -12.738 1.00 91.62 280 LEU A C 1
ATOM 2258 O O . LEU A 1 280 ? 6.784 17.149 -11.566 1.00 91.62 280 LEU A O 1
ATOM 2262 N N . HIS A 1 281 ? 8.321 17.661 -13.121 1.00 86.62 281 HIS A N 1
ATOM 2263 C CA . HIS A 1 281 ? 9.321 18.166 -12.174 1.00 86.62 281 HIS A CA 1
ATOM 2264 C C . HIS A 1 281 ? 8.774 19.272 -11.267 1.00 86.62 281 HIS A C 1
ATOM 2266 O O . HIS A 1 281 ? 9.003 19.253 -10.061 1.00 86.62 281 HIS A O 1
ATOM 2272 N N . THR A 1 282 ? 7.994 20.200 -11.822 1.00 86.31 282 THR A N 1
ATOM 2273 C CA . THR A 1 282 ? 7.390 21.303 -11.061 1.00 86.31 282 THR A CA 1
ATOM 2274 C C . THR A 1 282 ? 6.327 20.815 -10.075 1.00 86.31 282 THR A C 1
ATOM 2276 O O . THR A 1 282 ? 6.264 21.307 -8.951 1.00 86.31 282 THR A O 1
ATOM 2279 N N . ALA A 1 283 ? 5.530 19.809 -10.450 1.00 88.88 283 ALA A N 1
ATOM 2280 C CA . ALA A 1 283 ? 4.489 19.233 -9.595 1.00 88.88 283 ALA A CA 1
ATOM 2281 C C . ALA A 1 283 ? 5.055 18.416 -8.415 1.00 88.88 283 ALA A C 1
ATOM 2283 O O . ALA A 1 283 ? 4.372 18.230 -7.406 1.00 88.88 283 ALA A O 1
ATOM 2284 N N . LEU A 1 284 ? 6.297 17.939 -8.536 1.00 91.12 284 LEU A N 1
ATOM 2285 C CA . LEU A 1 284 ? 6.992 17.097 -7.556 1.00 91.12 284 LEU A CA 1
ATOM 2286 C C . LEU A 1 284 ? 8.162 17.816 -6.865 1.00 91.12 284 LEU A C 1
ATOM 2288 O O . LEU A 1 284 ? 9.056 17.158 -6.342 1.00 91.12 284 LEU A O 1
ATOM 2292 N N . GLY A 1 285 ? 8.161 19.152 -6.852 1.00 83.50 285 GLY A N 1
ATOM 2293 C CA . GLY A 1 285 ? 9.194 19.941 -6.168 1.00 83.50 285 GLY A CA 1
ATOM 2294 C C . GLY A 1 285 ? 9.140 19.858 -4.636 1.00 83.50 285 GLY A C 1
ATOM 2295 O O . GLY A 1 285 ? 10.154 20.068 -3.978 1.00 83.50 285 GLY A O 1
ATOM 2296 N N . ASP A 1 286 ? 7.977 19.531 -4.064 1.00 91.81 286 ASP A N 1
ATOM 2297 C CA . ASP A 1 286 ? 7.815 19.288 -2.626 1.00 91.81 286 ASP A CA 1
ATOM 2298 C C . ASP A 1 286 ? 8.317 17.888 -2.238 1.00 91.81 286 ASP A C 1
ATOM 2300 O O . ASP A 1 286 ? 7.948 16.888 -2.861 1.00 91.81 286 ASP A O 1
ATOM 2304 N N . GLU A 1 287 ? 9.122 17.802 -1.175 1.00 93.38 287 GLU A N 1
ATOM 2305 C CA . GLU A 1 287 ? 9.751 16.550 -0.738 1.00 93.38 287 GLU A CA 1
ATOM 2306 C C . GLU A 1 287 ? 8.710 15.477 -0.387 1.00 93.38 287 GLU A C 1
ATOM 2308 O O . GLU A 1 287 ? 8.840 14.315 -0.786 1.00 93.38 287 GLU A O 1
ATOM 2313 N N . LYS A 1 288 ? 7.640 15.851 0.324 1.00 94.75 288 LYS A N 1
ATOM 2314 C CA . LYS A 1 288 ? 6.594 14.912 0.741 1.00 94.75 288 LYS A CA 1
ATOM 2315 C C . LYS A 1 288 ? 5.820 14.388 -0.470 1.00 94.75 288 LYS A C 1
ATOM 2317 O O . LYS A 1 288 ? 5.606 13.175 -0.568 1.00 94.75 288 LYS A O 1
ATOM 2322 N N . LYS A 1 289 ? 5.449 15.262 -1.414 1.00 95.50 289 LYS A N 1
ATOM 2323 C CA . LYS A 1 289 ? 4.817 14.874 -2.686 1.00 95.50 289 LYS A CA 1
ATOM 2324 C C . LYS A 1 289 ? 5.729 13.969 -3.509 1.00 95.50 289 LYS A C 1
ATOM 2326 O O . LYS A 1 289 ? 5.263 12.936 -3.988 1.00 95.50 289 LYS A O 1
ATOM 2331 N N . PHE A 1 290 ? 7.017 14.293 -3.627 1.00 96.38 290 PHE A N 1
ATOM 2332 C CA . PHE A 1 290 ? 7.984 13.454 -4.335 1.00 96.38 290 PHE A CA 1
ATOM 2333 C C . PHE A 1 290 ? 8.104 12.064 -3.705 1.00 96.38 290 PHE A C 1
ATOM 2335 O O . PHE A 1 290 ? 8.003 11.062 -4.413 1.00 96.38 290 PHE A O 1
ATOM 2342 N N . ARG A 1 291 ? 8.259 11.973 -2.378 1.00 96.69 291 ARG A N 1
ATOM 2343 C CA . ARG A 1 291 ? 8.352 10.688 -1.664 1.00 96.69 291 ARG A CA 1
ATOM 2344 C C . ARG A 1 291 ? 7.101 9.829 -1.859 1.00 96.69 291 ARG A C 1
ATOM 2346 O O . ARG A 1 291 ? 7.217 8.635 -2.153 1.00 96.69 291 ARG A O 1
ATOM 2353 N N . ALA A 1 292 ? 5.919 10.435 -1.749 1.00 97.06 292 ALA A N 1
ATOM 2354 C CA . ALA A 1 292 ? 4.652 9.749 -1.969 1.00 97.06 292 ALA A CA 1
ATOM 2355 C C . ALA A 1 292 ? 4.518 9.275 -3.423 1.00 97.06 292 ALA A C 1
ATOM 2357 O O . ALA A 1 292 ? 4.299 8.088 -3.667 1.00 97.06 292 ALA A O 1
ATOM 2358 N N . TRP A 1 293 ? 4.730 10.170 -4.392 1.00 97.50 293 TRP A N 1
ATOM 2359 C CA . TRP A 1 293 ? 4.650 9.841 -5.814 1.00 97.50 293 TRP A CA 1
ATOM 2360 C C . TRP A 1 293 ? 5.661 8.766 -6.213 1.00 97.50 293 TRP A C 1
ATOM 2362 O O . TRP A 1 293 ? 5.295 7.829 -6.913 1.00 97.50 293 TRP A O 1
ATOM 2372 N N . LYS A 1 294 ? 6.905 8.836 -5.721 1.00 97.75 294 LYS A N 1
ATOM 2373 C CA . LYS A 1 294 ? 7.935 7.817 -5.963 1.00 97.75 294 LYS A CA 1
ATOM 2374 C C . LYS A 1 294 ? 7.481 6.445 -5.468 1.00 97.75 294 LYS A C 1
ATOM 2376 O O . LYS A 1 294 ? 7.626 5.467 -6.192 1.00 97.75 294 LYS A O 1
ATOM 2381 N N . SER A 1 295 ? 6.882 6.375 -4.280 1.00 97.81 295 SER A N 1
ATOM 2382 C CA . SER A 1 295 ? 6.364 5.116 -3.726 1.00 97.81 295 SER A CA 1
ATOM 2383 C C . SER A 1 295 ? 5.214 4.559 -4.575 1.00 97.81 295 SER A C 1
ATOM 2385 O O . SER A 1 295 ? 5.201 3.378 -4.914 1.00 97.81 295 SER A O 1
ATOM 2387 N N . ILE A 1 296 ? 4.281 5.417 -5.006 1.00 97.75 296 ILE A N 1
ATOM 2388 C CA . ILE A 1 296 ? 3.198 5.046 -5.934 1.00 97.75 296 ILE A CA 1
ATOM 2389 C C . ILE A 1 296 ? 3.764 4.556 -7.277 1.00 97.75 296 ILE A C 1
ATOM 2391 O O . ILE A 1 296 ? 3.345 3.515 -7.785 1.00 97.75 296 ILE A O 1
ATOM 2395 N N . PHE A 1 297 ? 4.741 5.271 -7.837 1.00 97.69 297 PHE A N 1
ATOM 2396 C CA . PHE A 1 297 ? 5.417 4.922 -9.082 1.00 97.69 297 PHE A CA 1
ATOM 2397 C C . PHE A 1 297 ? 6.096 3.552 -8.987 1.00 97.69 297 PHE A C 1
ATOM 2399 O O . PHE A 1 297 ? 5.870 2.701 -9.845 1.00 97.69 297 PHE A O 1
ATOM 2406 N N . LEU A 1 298 ? 6.875 3.304 -7.932 1.00 97.81 298 LEU A N 1
ATOM 2407 C CA . LEU A 1 298 ? 7.595 2.045 -7.740 1.00 97.81 298 LEU A CA 1
ATOM 2408 C C . LEU A 1 298 ? 6.654 0.870 -7.464 1.00 97.81 298 LEU A C 1
ATOM 2410 O O . LEU A 1 298 ? 6.837 -0.198 -8.046 1.00 97.81 298 LEU A O 1
ATOM 2414 N N . MET A 1 299 ? 5.578 1.064 -6.697 1.00 97.06 299 MET A N 1
ATOM 2415 C CA . MET A 1 299 ? 4.526 0.048 -6.588 1.00 97.06 299 MET A CA 1
ATOM 2416 C C . MET A 1 299 ? 3.874 -0.255 -7.944 1.00 97.06 299 MET A C 1
ATOM 2418 O O . MET A 1 299 ? 3.544 -1.412 -8.209 1.00 97.06 299 MET A O 1
ATOM 2422 N N . ASN A 1 300 ? 3.717 0.751 -8.815 1.00 97.12 300 ASN A N 1
ATOM 2423 C CA . ASN A 1 300 ? 3.174 0.576 -10.168 1.00 97.12 300 ASN A CA 1
ATOM 2424 C C . ASN A 1 300 ? 4.133 -0.158 -11.109 1.00 97.12 300 ASN A C 1
ATOM 2426 O O . ASN A 1 300 ? 3.698 -0.815 -12.050 1.00 97.12 300 ASN A O 1
ATOM 2430 N N . VAL A 1 301 ? 5.436 -0.060 -10.862 1.00 97.06 301 VAL A N 1
ATOM 2431 C CA . VAL A 1 301 ? 6.441 -0.885 -11.537 1.00 97.06 301 VAL A CA 1
ATOM 2432 C C . VAL A 1 301 ? 6.328 -2.328 -11.044 1.00 97.06 301 VAL A C 1
ATOM 2434 O O . VAL A 1 301 ? 6.203 -3.234 -11.864 1.00 97.06 301 VAL A O 1
ATOM 2437 N N . LEU A 1 302 ? 6.280 -2.550 -9.723 1.00 95.69 302 LEU A N 1
ATOM 2438 C CA . LEU A 1 302 ? 6.160 -3.893 -9.140 1.00 95.69 302 LEU A CA 1
ATOM 2439 C C . LEU A 1 302 ? 4.900 -4.631 -9.605 1.00 95.69 302 LEU A C 1
ATOM 2441 O O . LEU A 1 302 ? 4.973 -5.819 -9.887 1.00 95.69 302 LEU A O 1
ATOM 2445 N N . SER A 1 303 ? 3.750 -3.959 -9.719 1.00 94.88 303 SER A N 1
ATOM 2446 C CA . SER A 1 303 ? 2.498 -4.598 -10.168 1.00 94.88 303 SER A CA 1
ATOM 2447 C C . SER A 1 303 ? 2.534 -5.099 -11.615 1.00 94.88 303 SER A C 1
ATOM 2449 O O . SER A 1 303 ? 1.682 -5.889 -12.017 1.00 94.88 303 SER A O 1
ATOM 2451 N N . LYS A 1 304 ? 3.511 -4.639 -12.399 1.00 94.88 304 LYS A N 1
ATOM 2452 C CA . LYS A 1 304 ? 3.706 -5.016 -13.801 1.00 94.88 304 LYS A CA 1
ATOM 2453 C C . LYS A 1 304 ? 4.779 -6.075 -13.994 1.00 94.88 304 LYS A C 1
ATOM 2455 O O . LYS A 1 304 ? 4.862 -6.633 -15.084 1.00 94.88 304 LYS A O 1
ATOM 2460 N N . MET A 1 305 ? 5.593 -6.316 -12.970 1.00 92.75 305 MET A N 1
ATOM 2461 C CA . MET A 1 305 ? 6.647 -7.316 -13.007 1.00 92.75 305 MET A CA 1
ATOM 2462 C C . MET A 1 305 ? 6.084 -8.726 -12.801 1.00 92.75 305 MET A C 1
ATOM 2464 O O . MET A 1 305 ? 5.159 -8.945 -12.018 1.00 92.75 305 MET A O 1
ATOM 2468 N N . LYS A 1 306 ? 6.690 -9.698 -13.477 1.00 87.62 306 LYS A N 1
ATOM 2469 C CA . LYS A 1 306 ? 6.480 -11.133 -13.281 1.00 87.62 306 LYS A CA 1
ATOM 2470 C C . LYS A 1 306 ? 7.527 -11.675 -12.306 1.00 87.62 306 LYS A C 1
ATOM 2472 O O . LYS A 1 306 ? 8.725 -11.544 -12.563 1.00 87.62 306 LYS A O 1
ATOM 2477 N N . PHE A 1 307 ? 7.059 -12.284 -11.216 1.00 83.06 307 PHE A N 1
ATOM 2478 C CA . PHE A 1 307 ? 7.873 -12.855 -10.134 1.00 83.06 307 PHE A CA 1
ATOM 2479 C C . PHE A 1 307 ? 7.834 -14.381 -10.123 1.00 83.06 307 PHE A C 1
ATOM 2481 O O . PHE A 1 307 ? 6.772 -14.938 -10.486 1.00 83.06 307 PHE A O 1
#